Protein AF-A0A1E9Z8G9-F1 (afdb_monomer_lite)

Secondary structure (DSSP, 8-state):
--HHHHHHHTT--TT------HHHHHHHHHHHHHHHHHHHHHHHHHHHHHHHHHHHHHHHHHHHHHHHHHHHHHHH-TTEEEPPHHHHHHHHHHHHHTTPPPSEE-SS-TT-TTSS-EEEEES-TTS-EE--TTS-EEEE--TTSBGGGTTTTEE--TT-EEEEEETTEEEEE-GGGGTSSS-EE-TTSHHHHHHHHHHHHHHH--

pLDDT: mean 76.38, std 14.24, range [46.75, 94.81]

Foldseek 3Di:
DPPVVVVVVVPDDPPDDPPQPPVNVVVVVVVVVVVVVVVVVVVVVVVVVVVVVVVVVVVVVVVVVLVVVQVCLQVVDPFKDFDDLVLVQVLVVLQVVVVFDAPEEDAAAPPPPPPQEGEMEGRHLVAQGEHDQPTAYEYEYDLVDACVVRVVRYNDRLLYWYFYAHPSGTDIPNQVNVPNDDHYHYCPHPVVVVVVVVVVVVVVVD

Sequence (206 aa):
MCQRAQAALDHCAEGEHPEVDALDLRVFQEQDAYMRRQREFQARNMAQEAAHDLERAQRIAMSEKEKQLEEQTLSKTDRIRPATCAEYDRWLEAWVKAGNDIAYYSGGDFNEHYASNRYFYVIDPDAEFYIGDRNTYHFIIPEEYDCRDYLYKFCVSPLTAVYGWADNKPVVQNPDLLADRHPIGYADTVDARLRKQARLKYRQEQ

Radius of gyration: 34.47 Å; chains: 1; bounding box: 79×42×102 Å

Structure (mmCIF, N/CA/C/O backbone):
data_AF-A0A1E9Z8G9-F1
#
_entry.id   AF-A0A1E9Z8G9-F1
#
loop_
_atom_site.group_PDB
_atom_site.id
_atom_site.type_symbol
_atom_site.label_atom_id
_atom_site.label_alt_id
_atom_site.label_comp_id
_atom_site.label_asym_id
_atom_site.label_entity_id
_atom_site.label_seq_id
_atom_site.pdbx_PDB_ins_code
_atom_site.Cartn_x
_atom_site.Cartn_y
_atom_site.Cartn_z
_atom_site.occupancy
_atom_site.B_iso_or_equiv
_atom_site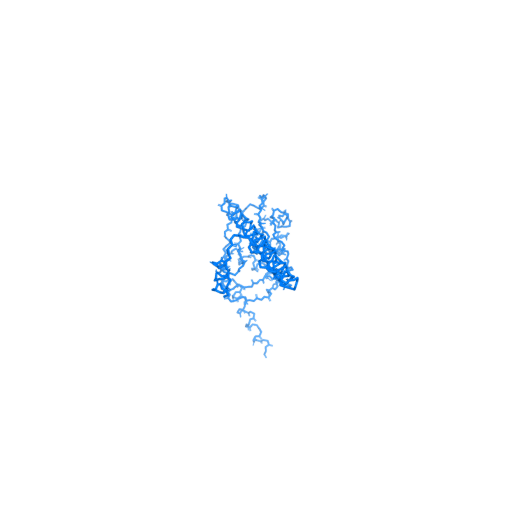.auth_seq_id
_atom_site.auth_comp_id
_atom_site.auth_asym_id
_atom_site.auth_atom_id
_atom_site.pdbx_PDB_model_num
ATOM 1 N N . MET A 1 1 ? 51.459 -7.070 -42.351 1.00 49.28 1 MET A N 1
ATOM 2 C CA . MET A 1 1 ? 51.209 -7.626 -43.702 1.00 49.28 1 MET A CA 1
ATOM 3 C C . MET A 1 1 ? 51.250 -6.569 -44.824 1.00 49.28 1 MET A C 1
ATOM 5 O O . MET A 1 1 ? 50.915 -6.915 -45.942 1.00 49.28 1 MET A O 1
ATOM 9 N N . CYS A 1 2 ? 51.708 -5.321 -44.599 1.00 52.88 2 CYS A N 1
ATOM 10 C CA . CYS A 1 2 ? 51.644 -4.262 -45.633 1.00 52.88 2 CYS A CA 1
ATOM 11 C C . CYS A 1 2 ? 52.961 -3.934 -46.359 1.00 52.88 2 CYS A C 1
ATOM 13 O O . CYS A 1 2 ? 52.925 -3.239 -47.361 1.00 52.88 2 CYS A O 1
ATOM 15 N N . GLN A 1 3 ? 54.124 -4.422 -45.917 1.00 49.41 3 GLN A N 1
ATOM 16 C CA . GLN A 1 3 ? 55.397 -4.018 -46.545 1.00 49.41 3 GLN A CA 1
ATOM 17 C C . GLN A 1 3 ? 55.735 -4.807 -47.821 1.00 49.41 3 GLN A C 1
ATOM 19 O O . GLN A 1 3 ? 56.349 -4.262 -48.730 1.00 49.41 3 GLN A O 1
ATOM 24 N N . ARG A 1 4 ? 55.287 -6.066 -47.933 1.00 49.09 4 ARG A N 1
ATOM 25 C CA . ARG A 1 4 ? 55.505 -6.891 -49.137 1.00 49.09 4 ARG A CA 1
ATOM 26 C C . ARG A 1 4 ? 54.567 -6.546 -50.296 1.00 49.09 4 ARG A C 1
ATOM 28 O O . ARG A 1 4 ? 54.990 -6.630 -51.438 1.00 49.09 4 ARG A O 1
ATOM 35 N N . ALA A 1 5 ? 53.332 -6.135 -50.007 1.00 51.03 5 ALA A N 1
ATOM 36 C CA . ALA A 1 5 ? 52.374 -5.726 -51.036 1.00 51.03 5 ALA A CA 1
ATOM 37 C C . ALA A 1 5 ? 52.728 -4.355 -51.639 1.00 51.03 5 ALA A C 1
ATOM 39 O O . ALA A 1 5 ? 52.585 -4.162 -52.841 1.00 51.03 5 ALA A O 1
ATOM 40 N N . GLN A 1 6 ? 53.258 -3.432 -50.826 1.00 49.38 6 GLN A N 1
ATOM 41 C CA . GLN A 1 6 ? 53.673 -2.109 -51.297 1.00 49.38 6 GLN A CA 1
ATOM 42 C C . GLN A 1 6 ? 54.897 -2.185 -52.226 1.00 49.38 6 GLN A C 1
ATOM 44 O O . GLN A 1 6 ? 54.897 -1.573 -53.286 1.00 49.38 6 GLN A O 1
ATOM 49 N N . ALA A 1 7 ? 55.886 -3.024 -51.894 1.00 52.38 7 ALA A N 1
ATOM 50 C CA . ALA A 1 7 ? 57.081 -3.213 -52.721 1.00 52.38 7 ALA A CA 1
ATOM 51 C C . ALA A 1 7 ? 56.803 -3.880 -54.086 1.00 52.38 7 ALA A C 1
ATOM 53 O O . ALA A 1 7 ? 57.586 -3.713 -55.015 1.00 52.38 7 ALA A O 1
ATOM 54 N N . ALA A 1 8 ? 55.703 -4.630 -54.219 1.00 52.62 8 ALA A N 1
ATOM 55 C CA . ALA A 1 8 ? 55.291 -5.227 -55.491 1.00 52.62 8 ALA A CA 1
ATOM 56 C C . ALA A 1 8 ? 54.587 -4.215 -56.416 1.00 52.62 8 ALA A C 1
ATOM 58 O O . ALA A 1 8 ? 54.695 -4.325 -57.634 1.00 52.62 8 ALA A O 1
ATOM 59 N N . LEU A 1 9 ? 53.908 -3.209 -55.852 1.00 51.97 9 LEU A N 1
ATOM 60 C CA . LEU A 1 9 ? 53.261 -2.138 -56.617 1.00 51.97 9 LEU A CA 1
ATOM 61 C C . LEU A 1 9 ? 54.273 -1.115 -57.154 1.00 51.97 9 LEU A C 1
ATOM 63 O O . LEU A 1 9 ? 54.117 -0.653 -58.279 1.00 51.97 9 LEU A O 1
ATOM 67 N N . ASP A 1 10 ? 55.339 -0.827 -56.400 1.00 53.72 10 ASP A N 1
ATOM 68 C CA . ASP A 1 10 ? 56.383 0.133 -56.805 1.00 53.72 10 ASP A CA 1
ATOM 69 C C . ASP A 1 10 ? 57.294 -0.388 -57.943 1.00 53.72 10 ASP A C 1
ATOM 71 O O . ASP A 1 10 ? 58.039 0.386 -58.543 1.00 53.72 10 ASP A O 1
ATOM 75 N N . HIS A 1 11 ? 57.230 -1.687 -58.267 1.00 51.69 11 HIS A N 1
ATOM 76 C CA . HIS A 1 11 ? 58.029 -2.330 -59.320 1.00 51.69 11 HIS A CA 1
ATOM 77 C C . HIS A 1 11 ? 57.242 -2.727 -60.583 1.00 51.69 11 HIS A C 1
ATOM 79 O O . HIS A 1 11 ? 57.836 -3.295 -61.498 1.00 51.69 11 HIS A O 1
ATOM 85 N N . CYS A 1 12 ? 55.947 -2.412 -60.680 1.00 49.19 12 CYS A N 1
ATOM 86 C CA . CYS A 1 12 ? 55.168 -2.686 -61.890 1.00 49.19 12 CYS A CA 1
ATOM 87 C C . CYS A 1 12 ? 55.341 -1.547 -62.907 1.00 49.19 12 CYS A C 1
ATOM 89 O O . CYS A 1 12 ? 54.834 -0.443 -62.709 1.00 49.19 12 CYS A O 1
ATOM 91 N N . ALA A 1 13 ? 56.051 -1.807 -64.008 1.00 56.75 13 ALA A N 1
ATOM 92 C CA . ALA A 1 13 ? 56.033 -0.923 -65.171 1.00 56.75 13 ALA A CA 1
ATOM 93 C C . ALA A 1 13 ? 54.615 -0.882 -65.777 1.00 56.75 13 ALA A C 1
ATOM 95 O O . ALA A 1 13 ? 53.901 -1.887 -65.743 1.00 56.75 13 ALA A O 1
ATOM 96 N N . GLU A 1 14 ? 54.204 0.268 -66.329 1.00 50.69 14 GLU A N 1
ATOM 97 C CA . GLU A 1 14 ? 52.909 0.424 -67.009 1.00 50.69 14 GLU A CA 1
ATOM 98 C C . GLU A 1 14 ? 52.729 -0.674 -68.075 1.00 50.69 14 GLU A C 1
ATOM 100 O O . GLU A 1 14 ? 53.341 -0.627 -69.140 1.00 50.69 14 GLU A O 1
ATOM 105 N N . GLY A 1 15 ? 51.901 -1.681 -67.771 1.00 52.91 15 GLY A N 1
ATOM 106 C CA . GLY A 1 15 ? 51.552 -2.769 -68.690 1.00 52.91 15 GLY A CA 1
ATOM 107 C C . GLY A 1 15 ? 51.803 -4.197 -68.192 1.00 52.91 15 GLY A C 1
ATOM 108 O O . GLY A 1 15 ? 51.316 -5.124 -68.835 1.00 52.91 15 GLY A O 1
ATOM 109 N N . GLU A 1 16 ? 52.486 -4.418 -67.065 1.00 48.56 16 GLU A N 1
ATOM 110 C CA . GLU A 1 16 ? 52.593 -5.765 -66.482 1.00 48.56 16 GLU A CA 1
ATOM 111 C C . GLU A 1 16 ? 51.438 -6.033 -65.510 1.00 48.56 16 GLU A C 1
ATOM 113 O O . GLU A 1 16 ? 51.349 -5.458 -64.426 1.00 48.56 16 GLU A O 1
ATOM 118 N N . HIS A 1 17 ? 50.527 -6.920 -65.915 1.00 50.53 17 HIS A N 1
ATOM 119 C CA . HIS A 1 17 ? 49.521 -7.485 -65.025 1.00 50.53 17 HIS A CA 1
ATOM 120 C C . HIS A 1 17 ? 50.161 -8.649 -64.263 1.00 50.53 17 HIS A C 1
ATOM 122 O O . HIS A 1 17 ? 50.423 -9.677 -64.890 1.00 50.53 17 HIS A O 1
ATOM 128 N N . PRO A 1 18 ? 50.426 -8.536 -62.947 1.00 55.09 18 PRO A N 1
ATOM 129 C CA . PRO A 1 18 ? 50.863 -9.693 -62.179 1.00 55.09 18 PRO A CA 1
ATOM 130 C C . PRO A 1 18 ? 49.816 -10.803 -62.337 1.00 55.09 18 PRO A C 1
ATOM 132 O O . PRO A 1 18 ? 48.626 -10.556 -62.126 1.00 55.09 18 PRO A O 1
ATOM 135 N N . GLU A 1 19 ? 50.240 -12.000 -62.758 1.00 53.72 19 GLU A N 1
ATOM 136 C CA . GLU A 1 19 ? 49.373 -13.181 -62.822 1.00 53.72 19 GLU A CA 1
ATOM 137 C C . GLU A 1 19 ? 48.898 -13.494 -61.404 1.00 53.72 19 GLU A C 1
ATOM 139 O O . GLU A 1 19 ? 49.604 -14.098 -60.599 1.00 53.72 19 GLU A O 1
ATOM 144 N N . VAL A 1 20 ? 47.704 -13.014 -61.068 1.00 55.97 20 VAL A N 1
ATOM 145 C CA . VAL A 1 20 ? 47.061 -13.342 -59.803 1.00 55.97 20 VAL A CA 1
ATOM 146 C C . VAL A 1 20 ? 46.527 -14.761 -59.940 1.00 55.97 20 VAL A C 1
ATOM 148 O O . VAL A 1 20 ? 45.630 -15.006 -60.751 1.00 55.97 20 VAL A O 1
ATOM 151 N N . ASP A 1 21 ? 47.081 -15.699 -59.169 1.00 64.88 21 ASP A N 1
ATOM 152 C CA . ASP A 1 21 ? 46.607 -17.081 -59.156 1.00 64.88 21 ASP A CA 1
ATOM 153 C C . ASP A 1 21 ? 45.105 -17.094 -58.816 1.00 64.88 21 ASP A C 1
ATOM 155 O O . ASP A 1 21 ? 44.617 -16.378 -57.933 1.00 64.88 21 ASP A O 1
ATOM 159 N N . ALA A 1 22 ? 44.342 -17.924 -59.525 1.00 67.56 22 ALA A N 1
ATOM 160 C CA . ALA A 1 22 ? 42.930 -18.137 -59.249 1.00 67.56 22 ALA A CA 1
ATOM 161 C C . ALA A 1 22 ? 42.690 -18.630 -57.809 1.00 67.56 22 ALA A C 1
ATOM 163 O O . ALA A 1 22 ? 41.579 -18.472 -57.295 1.00 67.56 22 ALA A O 1
ATOM 164 N N . LEU A 1 23 ? 43.700 -19.230 -57.166 1.00 68.69 23 LEU A N 1
ATOM 165 C CA . LEU A 1 23 ? 43.684 -19.561 -55.743 1.00 68.69 23 LEU A CA 1
ATOM 166 C C . LEU A 1 23 ? 43.778 -18.306 -54.855 1.00 68.69 23 LEU A C 1
ATOM 168 O O . LEU A 1 23 ? 42.970 -18.162 -53.938 1.00 68.69 23 LEU A O 1
ATOM 172 N N . ASP A 1 24 ? 44.674 -17.367 -55.166 1.00 72.38 24 ASP A N 1
ATOM 173 C CA . ASP A 1 24 ? 44.841 -16.115 -54.414 1.00 72.38 24 ASP A CA 1
ATOM 174 C C . ASP A 1 24 ? 43.584 -15.237 -54.495 1.00 72.38 24 ASP A C 1
ATOM 176 O O . ASP A 1 24 ? 43.106 -14.733 -53.476 1.00 72.38 24 ASP A O 1
ATOM 180 N N . LEU A 1 25 ? 42.967 -15.120 -55.680 1.00 74.19 25 LEU A N 1
ATOM 181 C CA . LEU A 1 25 ? 41.700 -14.392 -55.848 1.00 74.19 25 LEU A CA 1
ATOM 182 C C . LEU A 1 25 ? 40.563 -14.985 -55.003 1.00 74.19 25 LEU A C 1
ATOM 184 O O . LEU A 1 25 ? 39.775 -14.232 -54.427 1.00 74.19 25 LEU A O 1
ATOM 188 N N . ARG A 1 26 ? 40.477 -16.318 -54.898 1.00 77.94 26 ARG A N 1
ATOM 189 C CA . ARG A 1 26 ? 39.468 -16.984 -54.057 1.00 77.94 26 ARG A CA 1
ATOM 190 C C . ARG A 1 26 ? 39.708 -16.718 -52.579 1.00 77.94 26 ARG A C 1
ATOM 192 O O . ARG A 1 26 ? 38.760 -16.373 -51.882 1.00 77.94 26 ARG A O 1
ATOM 199 N N . VAL A 1 27 ? 40.956 -16.798 -52.116 1.00 77.31 27 VAL A N 1
ATOM 200 C CA . VAL A 1 27 ? 41.311 -16.507 -50.716 1.00 77.31 27 VAL A CA 1
ATOM 201 C C . VAL A 1 27 ? 40.938 -15.066 -50.346 1.00 77.31 27 VAL A C 1
ATOM 203 O O . VAL A 1 27 ? 40.332 -14.840 -49.297 1.00 77.31 27 VAL A O 1
ATOM 206 N N . PHE A 1 28 ? 41.202 -14.089 -51.222 1.00 80.12 28 PHE A N 1
ATOM 207 C CA . PHE A 1 28 ? 40.782 -12.700 -50.998 1.00 80.12 28 PHE A CA 1
ATOM 208 C C . PHE A 1 28 ? 39.256 -12.534 -50.966 1.00 80.12 28 PHE A C 1
ATOM 210 O O . PHE A 1 28 ? 38.736 -11.827 -50.101 1.00 80.12 28 PHE A O 1
ATOM 217 N N . GLN A 1 29 ? 38.525 -13.189 -51.873 1.00 80.69 29 GLN A N 1
ATOM 218 C CA . GLN A 1 29 ? 37.058 -13.144 -51.905 1.00 80.69 29 GLN A CA 1
ATOM 219 C C . GLN A 1 29 ? 36.431 -13.792 -50.664 1.00 80.69 29 GLN A C 1
ATOM 221 O O . GLN A 1 29 ? 35.483 -13.249 -50.094 1.00 80.69 29 GLN A O 1
ATOM 226 N N . GLU A 1 30 ? 36.969 -14.923 -50.209 1.00 85.50 30 GLU A N 1
ATOM 227 C CA . GLU A 1 30 ? 36.530 -15.604 -48.990 1.00 85.50 30 GLU A CA 1
ATOM 228 C C . GLU A 1 30 ? 36.800 -14.754 -47.746 1.00 85.50 30 GLU A C 1
ATOM 230 O O . GLU A 1 30 ? 35.930 -14.640 -46.875 1.00 85.50 30 GLU A O 1
ATOM 235 N N . GLN A 1 31 ? 37.964 -14.100 -47.684 1.00 83.69 31 GLN A N 1
ATOM 236 C CA . GLN A 1 31 ? 38.315 -13.200 -46.592 1.00 83.69 31 GLN A CA 1
ATOM 237 C C . GLN A 1 31 ? 37.436 -11.939 -46.579 1.00 83.69 31 GLN A C 1
ATOM 239 O O . GLN A 1 31 ? 36.963 -11.546 -45.512 1.00 83.69 31 GLN A O 1
ATOM 244 N N . ASP A 1 32 ? 37.149 -11.326 -47.731 1.00 88.25 32 ASP A N 1
ATOM 245 C CA . ASP A 1 32 ? 36.221 -10.188 -47.826 1.00 88.25 32 ASP A CA 1
ATOM 246 C C . ASP A 1 32 ? 34.795 -10.598 -47.424 1.00 88.25 32 ASP A C 1
ATOM 248 O O . ASP A 1 32 ? 34.164 -9.938 -46.595 1.00 88.25 32 ASP A O 1
ATOM 252 N N . ALA A 1 33 ? 34.304 -11.744 -47.907 1.00 90.75 33 ALA A N 1
ATOM 253 C CA . ALA A 1 33 ? 33.003 -12.286 -47.516 1.00 90.75 33 ALA A CA 1
ATOM 254 C C . ALA A 1 33 ? 32.931 -12.620 -46.015 1.00 90.75 33 ALA A C 1
ATOM 256 O O . ALA A 1 33 ? 31.888 -12.443 -45.378 1.00 90.75 33 ALA A O 1
ATOM 257 N N . TYR A 1 34 ? 34.024 -13.104 -45.422 1.00 90.94 34 TYR A N 1
ATOM 258 C CA . TYR A 1 34 ? 34.131 -13.310 -43.979 1.00 90.94 34 TYR A CA 1
ATOM 259 C C . TYR A 1 34 ? 34.072 -11.979 -43.217 1.00 90.94 34 TYR A C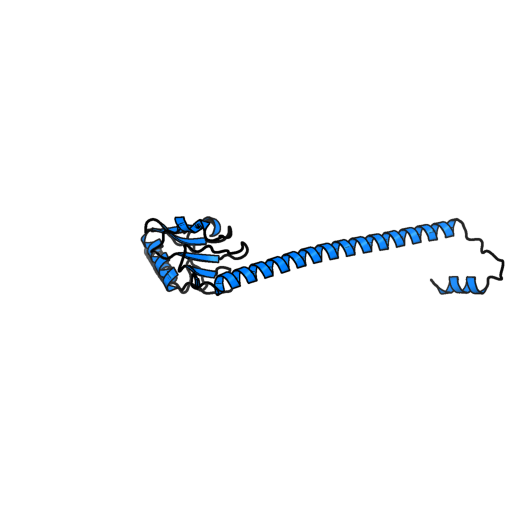 1
ATOM 261 O O . TYR A 1 34 ? 33.259 -11.833 -42.304 1.00 90.94 34 TYR A O 1
ATOM 269 N N . MET A 1 35 ? 34.859 -10.980 -43.624 1.00 89.44 35 MET A N 1
ATOM 270 C CA . MET A 1 35 ? 34.885 -9.665 -42.974 1.00 89.44 35 MET A CA 1
ATOM 271 C C . MET A 1 35 ? 33.548 -8.925 -43.095 1.00 89.44 35 MET A C 1
ATOM 273 O O . MET A 1 35 ? 33.122 -8.279 -42.138 1.00 89.44 35 MET A O 1
ATOM 277 N N . ARG A 1 36 ? 32.846 -9.044 -44.229 1.00 92.19 36 ARG A N 1
ATOM 278 C CA . ARG A 1 36 ? 31.483 -8.510 -44.393 1.00 92.19 36 ARG A CA 1
ATOM 279 C C . ARG A 1 36 ? 30.504 -9.167 -43.428 1.00 92.19 36 ARG A C 1
ATOM 281 O O . ARG A 1 36 ? 29.817 -8.453 -42.705 1.00 92.19 36 ARG A O 1
ATOM 288 N N . ARG A 1 37 ? 30.516 -10.501 -43.328 1.00 92.38 37 ARG A N 1
ATOM 289 C CA . ARG A 1 37 ? 29.680 -11.236 -42.362 1.00 92.38 37 ARG A CA 1
ATOM 290 C C . ARG A 1 37 ? 29.975 -10.839 -40.916 1.00 92.38 37 ARG A C 1
ATOM 292 O O . ARG A 1 37 ? 29.043 -10.692 -40.134 1.00 92.38 37 ARG A O 1
ATOM 299 N N . GLN A 1 38 ? 31.242 -10.609 -40.568 1.00 92.12 38 GLN A N 1
ATOM 300 C CA . GLN A 1 38 ? 31.621 -10.120 -39.238 1.00 92.12 38 GLN A CA 1
ATOM 301 C C . GLN A 1 38 ? 31.071 -8.716 -38.958 1.00 92.12 38 GLN A C 1
ATOM 303 O O . GLN A 1 38 ? 30.492 -8.493 -37.897 1.00 92.12 38 GLN A O 1
ATOM 308 N N . ARG A 1 39 ? 31.184 -7.784 -39.912 1.00 94.00 39 ARG A N 1
ATOM 309 C CA . ARG A 1 39 ? 30.625 -6.427 -39.769 1.00 94.00 39 ARG A CA 1
ATOM 310 C C . ARG A 1 39 ? 29.105 -6.444 -39.656 1.00 94.00 39 ARG A C 1
ATOM 312 O O . ARG A 1 39 ? 28.556 -5.738 -38.821 1.00 94.00 39 ARG A O 1
ATOM 319 N N . GLU A 1 40 ? 28.428 -7.261 -40.458 1.00 93.81 40 GLU A N 1
ATOM 320 C CA . GLU A 1 40 ? 26.973 -7.428 -40.382 1.00 93.81 40 GLU A CA 1
ATOM 321 C C . GLU A 1 40 ? 26.537 -8.022 -39.041 1.00 93.81 40 GLU A C 1
ATOM 323 O O . GLU A 1 40 ? 25.574 -7.547 -38.443 1.00 93.81 40 GLU A O 1
ATOM 328 N N . PHE A 1 41 ? 27.255 -9.031 -38.542 1.00 93.31 41 PHE A N 1
ATOM 329 C CA . PHE A 1 41 ? 26.991 -9.629 -37.236 1.00 93.31 41 PHE A CA 1
ATOM 330 C C . PHE A 1 41 ? 27.175 -8.613 -36.101 1.00 93.31 41 PHE A C 1
ATOM 332 O O . PHE A 1 41 ? 26.292 -8.462 -35.260 1.00 93.31 41 PHE A O 1
ATOM 339 N N . GLN A 1 42 ? 28.272 -7.852 -36.119 1.00 93.31 42 GLN A N 1
ATOM 340 C CA . GLN A 1 42 ? 28.517 -6.780 -35.152 1.00 93.31 42 GLN A CA 1
ATOM 341 C C . GLN A 1 42 ? 27.446 -5.687 -35.227 1.00 93.31 42 GLN A C 1
ATOM 343 O O . GLN A 1 42 ? 26.925 -5.275 -34.195 1.00 93.31 42 GLN A O 1
ATOM 348 N N . ALA A 1 43 ? 27.070 -5.253 -36.433 1.00 93.00 43 ALA A N 1
ATOM 349 C CA . ALA A 1 43 ? 26.025 -4.251 -36.629 1.00 93.00 43 ALA A CA 1
ATOM 350 C C . ALA A 1 43 ? 24.664 -4.724 -36.097 1.00 93.00 43 ALA A C 1
ATOM 352 O O . ALA A 1 43 ? 23.958 -3.951 -35.454 1.00 93.00 43 ALA A O 1
ATOM 353 N N . ARG A 1 44 ? 24.308 -5.998 -36.313 1.00 93.19 44 ARG A N 1
ATOM 354 C CA . ARG A 1 44 ? 23.074 -6.588 -35.772 1.00 93.19 44 ARG A CA 1
ATOM 355 C C . ARG A 1 44 ? 23.084 -6.639 -34.250 1.00 93.19 44 ARG A C 1
ATOM 357 O O . ARG A 1 44 ? 22.094 -6.243 -33.646 1.00 93.19 44 ARG A O 1
ATOM 364 N N . ASN A 1 45 ? 24.187 -7.070 -33.644 1.00 93.38 45 ASN A N 1
ATOM 365 C CA . ASN A 1 45 ? 24.293 -7.133 -32.187 1.00 93.38 45 ASN A CA 1
ATOM 366 C C . ASN A 1 45 ? 24.204 -5.736 -31.560 1.00 93.38 45 ASN A C 1
ATOM 368 O O . ASN A 1 45 ? 23.417 -5.540 -30.642 1.00 93.38 45 ASN A O 1
ATOM 372 N N . MET A 1 46 ? 24.922 -4.749 -32.110 1.00 93.94 46 MET A N 1
ATOM 373 C CA . MET A 1 46 ? 24.835 -3.361 -31.640 1.00 93.94 46 MET A CA 1
ATOM 374 C C . MET A 1 46 ? 23.415 -2.795 -31.781 1.00 93.94 46 MET A C 1
ATOM 376 O O . MET A 1 46 ? 22.940 -2.095 -30.892 1.00 93.94 46 MET A O 1
ATOM 380 N N . ALA A 1 47 ? 22.712 -3.109 -32.874 1.00 93.25 47 ALA A N 1
ATOM 381 C CA . ALA A 1 47 ? 21.331 -2.671 -33.065 1.00 93.25 47 ALA A CA 1
ATOM 382 C C . ALA A 1 47 ? 20.362 -3.323 -32.062 1.00 93.25 47 ALA A C 1
ATOM 384 O O . ALA A 1 47 ? 19.450 -2.657 -31.575 1.00 93.25 47 ALA A O 1
ATOM 385 N N . GLN A 1 48 ? 20.556 -4.605 -31.736 1.00 92.62 48 GLN A N 1
ATOM 386 C CA . GLN A 1 48 ? 19.756 -5.306 -30.727 1.00 92.62 48 GLN A CA 1
ATOM 387 C C . GLN A 1 48 ? 19.994 -4.751 -29.321 1.00 92.62 48 GLN A C 1
ATOM 389 O O . GLN A 1 48 ? 19.035 -4.519 -28.588 1.00 92.62 48 GLN A O 1
ATOM 394 N N . GLU A 1 49 ? 21.252 -4.504 -28.964 1.00 93.69 49 GLU A N 1
ATOM 395 C CA . GLU A 1 49 ? 21.625 -3.917 -27.676 1.00 93.69 49 GLU A CA 1
ATOM 396 C C . GLU A 1 49 ? 21.041 -2.506 -27.527 1.00 93.69 49 GLU A C 1
ATOM 398 O O . GLU A 1 49 ? 20.347 -2.227 -26.553 1.00 93.69 49 GLU A O 1
ATOM 403 N N . ALA A 1 50 ? 21.175 -1.661 -28.556 1.00 93.88 50 ALA A N 1
ATOM 404 C CA . ALA A 1 50 ? 20.582 -0.325 -28.568 1.00 93.88 50 ALA A CA 1
ATOM 405 C C . ALA A 1 50 ? 19.045 -0.347 -28.457 1.00 93.88 50 ALA A C 1
ATOM 407 O O . ALA A 1 50 ? 18.461 0.506 -27.786 1.00 93.88 50 ALA A O 1
ATOM 408 N N . ALA A 1 51 ? 18.373 -1.314 -29.091 1.00 93.38 51 ALA A N 1
ATOM 409 C CA . ALA A 1 51 ? 16.923 -1.470 -28.975 1.00 93.38 51 ALA A CA 1
ATOM 410 C C . ALA A 1 51 ? 16.504 -1.868 -27.550 1.00 93.38 51 ALA A C 1
ATOM 412 O O . ALA A 1 51 ? 15.554 -1.304 -27.009 1.00 93.38 51 ALA A O 1
ATOM 413 N N . HIS A 1 52 ? 17.236 -2.794 -26.928 1.00 93.75 52 HIS A N 1
ATOM 414 C CA . HIS A 1 52 ? 16.986 -3.217 -25.553 1.00 93.75 52 HIS A CA 1
ATOM 415 C C . HIS A 1 52 ? 17.248 -2.084 -24.546 1.00 93.75 52 HIS A C 1
ATOM 417 O O . HIS A 1 52 ? 16.479 -1.892 -23.602 1.00 93.75 52 HIS A O 1
ATOM 423 N N . ASP A 1 53 ? 18.297 -1.292 -24.759 1.00 94.38 53 ASP A N 1
ATOM 424 C CA . ASP A 1 53 ? 18.594 -0.125 -23.927 1.00 94.38 53 ASP A CA 1
ATOM 425 C C . ASP A 1 53 ? 17.532 0.966 -24.067 1.00 94.38 53 ASP A C 1
ATOM 427 O O . ASP A 1 53 ? 17.116 1.549 -23.063 1.00 94.38 53 ASP A O 1
ATOM 431 N N . LEU A 1 54 ? 17.029 1.199 -25.284 1.00 94.81 54 LEU A N 1
ATOM 432 C CA . LEU A 1 54 ? 15.912 2.113 -25.512 1.00 94.81 54 LEU A CA 1
ATOM 433 C C . LEU A 1 54 ? 14.645 1.634 -24.795 1.00 94.81 54 LEU A C 1
ATOM 435 O O . LEU A 1 54 ? 13.990 2.430 -24.125 1.00 94.81 54 LEU A O 1
ATOM 439 N N . GLU A 1 55 ? 14.313 0.345 -24.891 1.00 93.56 55 GLU A N 1
ATOM 440 C CA . GLU A 1 55 ? 13.161 -0.232 -24.195 1.00 93.56 55 GLU A CA 1
ATOM 441 C C . GLU A 1 55 ? 13.302 -0.085 -22.673 1.00 93.56 55 GLU A C 1
ATOM 443 O O . GLU A 1 55 ? 12.369 0.343 -21.986 1.00 93.56 55 GLU A O 1
ATOM 448 N N . ARG A 1 56 ? 14.490 -0.373 -22.129 1.00 92.38 56 ARG A N 1
ATOM 449 C CA . ARG A 1 56 ? 14.789 -0.170 -20.707 1.00 92.38 56 ARG A CA 1
ATOM 450 C C . ARG A 1 56 ? 14.611 1.296 -20.313 1.00 92.38 56 ARG A C 1
ATOM 452 O O . ARG A 1 56 ? 13.939 1.571 -19.321 1.00 92.38 56 ARG A O 1
ATOM 459 N N . ALA A 1 57 ? 15.173 2.230 -21.078 1.00 93.00 57 ALA A N 1
ATOM 460 C CA . ALA A 1 57 ? 15.060 3.661 -20.809 1.00 93.00 57 ALA A CA 1
ATOM 461 C C . ALA A 1 57 ? 13.599 4.136 -20.847 1.00 93.00 57 ALA A C 1
ATOM 463 O O . ALA A 1 57 ? 13.172 4.879 -19.966 1.00 93.00 57 ALA A O 1
ATOM 464 N N . GLN A 1 58 ? 12.805 3.654 -21.807 1.00 91.44 58 GLN A N 1
ATOM 465 C CA . GLN A 1 58 ? 11.371 3.943 -21.886 1.00 91.44 58 GLN A CA 1
ATOM 466 C C . GLN A 1 58 ? 10.613 3.422 -20.660 1.00 91.44 58 GLN A C 1
ATOM 468 O O . GLN A 1 58 ? 9.792 4.147 -20.101 1.00 91.44 58 GLN A O 1
ATOM 473 N N . ARG A 1 59 ? 10.911 2.202 -20.194 1.00 85.25 59 ARG A N 1
ATOM 474 C CA . ARG A 1 59 ? 10.309 1.642 -18.971 1.00 85.25 59 ARG A CA 1
ATOM 475 C C . ARG A 1 59 ? 10.667 2.455 -17.725 1.00 85.25 59 ARG A C 1
ATOM 477 O O . ARG A 1 59 ? 9.804 2.652 -16.871 1.00 85.25 59 ARG A O 1
ATOM 484 N N . ILE A 1 60 ? 11.909 2.931 -17.621 1.00 86.62 60 ILE A N 1
ATOM 485 C CA . ILE A 1 60 ? 12.347 3.804 -16.520 1.00 86.62 60 ILE A CA 1
ATOM 486 C C . ILE A 1 60 ? 11.607 5.144 -16.586 1.00 86.62 60 ILE A C 1
ATOM 488 O O . ILE A 1 60 ? 10.998 5.541 -15.600 1.00 86.62 60 ILE A O 1
ATOM 492 N N . ALA A 1 61 ? 11.572 5.796 -17.750 1.00 88.50 61 ALA A N 1
ATOM 493 C CA . ALA A 1 61 ? 10.896 7.082 -17.921 1.00 88.50 61 ALA A CA 1
ATOM 494 C C . ALA A 1 61 ? 9.385 7.000 -17.633 1.00 88.50 61 ALA A C 1
ATOM 496 O O . ALA A 1 61 ? 8.825 7.884 -16.985 1.00 88.50 61 ALA A O 1
ATOM 497 N N . MET A 1 62 ? 8.723 5.923 -18.072 1.00 81.75 62 MET A N 1
ATOM 498 C CA . MET A 1 62 ? 7.327 5.635 -17.720 1.00 81.75 62 MET A CA 1
ATOM 499 C C . MET A 1 62 ? 7.158 5.510 -16.200 1.00 81.75 62 MET A C 1
ATOM 501 O O . MET A 1 62 ? 6.298 6.173 -15.629 1.00 81.75 62 MET A O 1
ATOM 505 N N . SER A 1 63 ? 8.033 4.744 -15.539 1.00 78.00 63 SER A N 1
ATOM 506 C CA . SER A 1 63 ? 8.018 4.579 -14.081 1.00 78.00 63 SER A CA 1
ATOM 507 C C . SER A 1 63 ? 8.216 5.890 -13.324 1.00 78.00 63 SER A C 1
ATOM 509 O O . SER A 1 63 ? 7.588 6.108 -12.292 1.00 78.00 63 SER A O 1
ATOM 511 N N . GLU A 1 64 ? 9.125 6.746 -13.787 1.00 83.44 64 GLU A N 1
ATOM 512 C CA . GLU A 1 64 ? 9.385 8.040 -13.158 1.00 83.44 64 GLU A CA 1
ATOM 513 C C . GLU A 1 64 ? 8.185 8.971 -13.312 1.00 83.44 64 GLU A C 1
ATOM 515 O O . GLU A 1 64 ? 7.813 9.656 -12.360 1.00 83.44 64 GLU A O 1
ATOM 520 N N . LYS A 1 65 ? 7.540 8.958 -14.483 1.00 81.56 65 LYS A N 1
ATOM 521 C CA . LYS A 1 65 ? 6.326 9.735 -14.735 1.00 81.56 65 LYS A CA 1
ATOM 522 C C . LYS A 1 65 ? 5.158 9.271 -13.861 1.00 81.56 65 LYS A C 1
ATOM 524 O O . LYS A 1 65 ? 4.445 10.116 -13.326 1.00 81.56 65 LYS A O 1
ATOM 529 N N . GLU A 1 66 ? 4.977 7.962 -13.690 1.00 73.38 66 GLU A N 1
ATOM 530 C CA . GLU A 1 66 ? 3.975 7.386 -12.779 1.00 73.38 66 GLU A CA 1
ATOM 531 C C . GLU A 1 66 ? 4.239 7.802 -11.330 1.00 73.38 66 GLU A C 1
ATOM 533 O O . GLU A 1 66 ? 3.347 8.341 -10.681 1.00 73.38 66 GLU A O 1
ATOM 538 N N . LYS A 1 67 ? 5.484 7.668 -10.855 1.00 74.25 67 LYS A N 1
ATOM 539 C CA . LYS A 1 67 ? 5.879 8.098 -9.507 1.00 74.25 67 LYS A CA 1
ATOM 540 C C . LYS A 1 67 ? 5.636 9.593 -9.280 1.00 74.25 67 LYS A C 1
ATOM 542 O O . LYS A 1 67 ? 5.145 9.988 -8.227 1.00 74.25 67 LYS A O 1
ATOM 547 N N . GLN A 1 68 ? 5.956 10.434 -10.264 1.00 77.38 68 GLN A N 1
ATOM 548 C CA . GLN A 1 68 ? 5.681 11.871 -10.188 1.00 77.38 68 GLN A CA 1
ATOM 549 C C . GLN A 1 68 ? 4.181 12.162 -10.139 1.00 77.38 68 GLN A C 1
ATOM 551 O O . GLN A 1 68 ? 3.766 13.072 -9.424 1.00 77.38 68 GLN A O 1
ATOM 556 N N . LEU A 1 69 ? 3.368 11.419 -10.895 1.00 74.38 69 LEU A N 1
ATOM 557 C CA . LEU A 1 69 ? 1.917 11.558 -10.852 1.00 74.38 69 LEU A CA 1
ATOM 558 C C . LEU A 1 69 ? 1.378 11.147 -9.477 1.00 74.38 69 LEU A C 1
ATOM 560 O O . LEU A 1 69 ? 0.602 11.900 -8.905 1.00 74.38 69 LEU A O 1
ATOM 564 N N . GLU A 1 70 ? 1.825 10.020 -8.919 1.00 72.62 70 GLU A N 1
ATOM 565 C CA . GLU A 1 70 ? 1.470 9.579 -7.561 1.00 72.62 70 GLU A CA 1
ATOM 566 C C . GLU A 1 70 ? 1.830 10.632 -6.509 1.00 72.62 70 GLU A C 1
ATOM 568 O O . GLU A 1 70 ? 0.975 11.047 -5.729 1.00 72.62 70 GLU A O 1
ATOM 573 N N . GLU A 1 71 ? 3.079 11.109 -6.508 1.00 74.19 71 GLU A N 1
ATOM 574 C CA . GLU A 1 71 ? 3.542 12.138 -5.574 1.00 74.19 71 GLU A CA 1
ATOM 575 C C . GLU A 1 71 ? 2.728 13.429 -5.708 1.00 74.19 71 GLU A C 1
ATOM 577 O O . GLU A 1 71 ? 2.347 14.012 -4.695 1.00 74.19 71 GLU A O 1
ATOM 582 N N . GLN A 1 72 ? 2.393 13.848 -6.933 1.00 73.19 72 GLN A N 1
ATOM 583 C CA . GLN A 1 72 ? 1.549 15.021 -7.164 1.00 73.19 72 GLN A CA 1
ATOM 584 C C . GLN A 1 72 ? 0.105 14.823 -6.701 1.00 73.19 72 GLN A C 1
ATOM 586 O O . GLN A 1 72 ? -0.476 15.757 -6.146 1.00 73.19 72 GLN A O 1
ATOM 591 N N . THR A 1 73 ? -0.487 13.654 -6.950 1.00 69.19 73 THR A N 1
ATOM 592 C CA . THR A 1 73 ? -1.850 13.329 -6.510 1.00 69.19 73 THR A CA 1
ATOM 593 C C . THR A 1 73 ? -1.898 13.335 -4.985 1.00 69.19 73 THR A C 1
ATOM 595 O O . THR A 1 73 ? -2.750 14.011 -4.420 1.00 69.19 73 THR A O 1
ATOM 598 N N . LEU A 1 74 ? -0.922 12.708 -4.316 1.00 70.88 74 LEU A N 1
ATOM 599 C CA . LEU A 1 74 ? -0.812 12.723 -2.856 1.00 70.88 74 LEU A CA 1
ATOM 600 C C . LEU A 1 74 ? -0.568 14.141 -2.300 1.00 70.88 74 LEU A C 1
ATOM 602 O O . LEU A 1 74 ? -1.120 14.495 -1.263 1.00 70.88 74 LEU A O 1
ATOM 606 N N . SER A 1 75 ? 0.253 14.964 -2.965 1.00 69.50 75 SER A N 1
ATOM 607 C CA . SER A 1 75 ? 0.643 16.287 -2.453 1.00 69.50 75 SER A CA 1
ATOM 608 C C . SER A 1 75 ? -0.408 17.379 -2.654 1.00 69.50 75 SER A C 1
ATOM 610 O O . SER A 1 75 ? -0.352 18.406 -1.986 1.00 69.50 75 SER A O 1
ATOM 612 N N . LYS A 1 76 ? -1.298 17.227 -3.643 1.00 63.91 76 LYS A N 1
ATOM 613 C CA . LYS A 1 76 ? -2.275 18.265 -4.025 1.00 63.91 76 LYS A CA 1
ATOM 614 C C . LYS A 1 76 ? -3.618 18.121 -3.320 1.00 63.91 76 LYS A C 1
ATOM 616 O O . LYS A 1 76 ? -4.465 18.999 -3.465 1.00 63.91 76 LYS A O 1
ATOM 621 N N . THR A 1 77 ? -3.843 17.023 -2.610 1.00 62.03 77 THR A N 1
ATOM 622 C CA . THR A 1 77 ? -5.141 16.738 -2.012 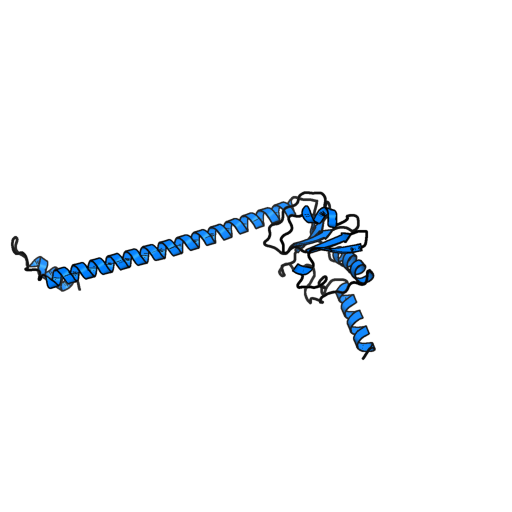1.00 62.03 77 THR A CA 1
ATOM 623 C C . THR A 1 77 ? -5.092 16.921 -0.504 1.00 62.03 77 THR A C 1
ATOM 625 O O . THR A 1 77 ? -4.484 16.112 0.186 1.00 62.03 77 THR A O 1
ATOM 628 N N . ASP A 1 78 ? -5.874 17.864 0.025 1.00 69.75 78 ASP A N 1
ATOM 629 C CA . ASP A 1 78 ? -6.217 17.939 1.461 1.00 69.75 78 ASP A CA 1
ATOM 630 C C . ASP A 1 78 ? -7.069 16.736 1.937 1.00 69.75 78 ASP A C 1
ATOM 632 O O . ASP A 1 78 ? -7.606 16.718 3.041 1.00 69.75 78 ASP A O 1
ATOM 636 N N . ARG A 1 79 ? -7.240 15.730 1.071 1.00 76.56 79 ARG A N 1
ATOM 637 C CA . ARG A 1 79 ? -8.139 14.580 1.208 1.00 76.56 79 ARG A CA 1
ATOM 638 C C . ARG A 1 79 ? -7.459 13.343 1.773 1.00 76.56 79 ARG A C 1
ATOM 640 O O . ARG A 1 79 ? -8.145 12.385 2.116 1.00 76.56 79 ARG A O 1
ATOM 647 N N . ILE A 1 80 ? -6.135 13.360 1.876 1.00 81.62 80 ILE A N 1
ATOM 648 C CA . ILE A 1 80 ? -5.337 12.325 2.524 1.00 81.62 80 ILE A CA 1
ATOM 649 C C . ILE A 1 80 ? -4.137 12.973 3.209 1.00 81.62 80 ILE A C 1
ATOM 651 O O . ILE A 1 80 ? -3.668 14.035 2.801 1.00 81.62 80 ILE A O 1
ATOM 655 N N . ARG A 1 81 ? -3.598 12.318 4.230 1.00 86.06 81 ARG A N 1
ATOM 656 C CA . ARG A 1 81 ? -2.339 12.731 4.857 1.00 86.06 81 ARG A CA 1
ATOM 657 C C . ARG A 1 81 ? -1.563 11.528 5.372 1.00 86.06 81 ARG A C 1
ATOM 659 O O . ARG A 1 81 ? -2.155 10.458 5.504 1.00 86.06 81 ARG A O 1
ATOM 666 N N . PRO A 1 82 ? -0.270 11.673 5.701 1.00 85.94 82 PRO A N 1
ATOM 667 C CA . PRO A 1 82 ? 0.441 10.634 6.428 1.00 85.94 82 PRO A CA 1
ATOM 668 C C . PRO A 1 82 ? -0.351 10.198 7.664 1.00 85.94 82 PRO A C 1
ATOM 670 O O . PRO A 1 82 ? -0.845 11.038 8.431 1.00 85.94 82 PRO A O 1
ATOM 673 N N . ALA A 1 83 ? -0.511 8.885 7.810 1.00 88.12 83 ALA A N 1
ATOM 674 C CA . ALA A 1 83 ? -1.110 8.324 9.005 1.00 88.12 83 ALA A CA 1
ATOM 675 C C . ALA A 1 83 ? -0.166 8.505 10.198 1.00 88.12 83 ALA A C 1
ATOM 677 O O . ALA A 1 83 ? 1.056 8.472 10.073 1.00 88.12 83 ALA A O 1
ATOM 678 N N . THR A 1 84 ? -0.750 8.683 11.370 1.00 90.12 84 THR A N 1
ATOM 679 C CA . THR A 1 84 ? -0.050 8.722 12.650 1.00 90.12 84 THR A CA 1
ATOM 680 C C . THR A 1 84 ? -0.144 7.364 13.336 1.00 90.12 84 THR A C 1
ATOM 682 O O . THR A 1 84 ? -1.117 6.629 13.142 1.00 90.12 84 THR A O 1
ATOM 685 N N . CYS A 1 85 ? 0.814 7.054 14.216 1.00 89.50 85 CYS A N 1
ATOM 686 C CA . CYS A 1 85 ? 0.766 5.823 15.013 1.00 89.50 85 CYS A CA 1
ATOM 687 C C . CYS A 1 85 ? -0.546 5.718 15.810 1.00 89.50 85 CYS A C 1
ATOM 689 O O . CYS A 1 85 ? -1.106 4.640 15.921 1.00 89.50 85 CYS A O 1
ATOM 691 N N . ALA A 1 86 ? -1.095 6.840 16.293 1.00 91.44 86 ALA A N 1
ATOM 692 C CA . ALA A 1 86 ? -2.343 6.857 17.060 1.00 91.44 86 ALA A CA 1
ATOM 693 C C . ALA A 1 86 ? -3.582 6.430 16.247 1.00 91.44 86 ALA A C 1
ATOM 695 O O . ALA A 1 86 ? -4.534 5.882 16.805 1.00 91.44 86 ALA A O 1
ATOM 696 N N . GLU A 1 87 ? -3.599 6.695 14.941 1.00 92.50 87 GLU A N 1
ATOM 697 C CA . GLU A 1 87 ? -4.699 6.292 14.055 1.00 92.50 87 GLU A CA 1
ATOM 698 C C . GLU A 1 87 ? -4.657 4.800 13.778 1.00 92.50 87 GLU A C 1
ATOM 700 O O . GLU A 1 87 ? -5.679 4.120 13.880 1.00 92.50 87 GLU A O 1
ATOM 705 N N . TYR A 1 88 ? -3.456 4.292 13.509 1.00 91.19 88 TYR A N 1
ATOM 706 C CA . TYR A 1 88 ? -3.223 2.864 13.394 1.00 91.19 88 TYR A CA 1
ATOM 707 C C . TYR A 1 88 ? -3.543 2.136 14.704 1.00 91.19 88 TYR A C 1
ATOM 709 O O . TYR A 1 88 ? -4.293 1.163 14.695 1.00 91.19 88 TYR A O 1
ATOM 717 N N . ASP A 1 89 ? -3.066 2.651 15.839 1.00 92.50 89 ASP A N 1
ATOM 718 C CA . ASP A 1 89 ? -3.306 2.082 17.165 1.00 92.50 89 ASP A CA 1
ATOM 719 C C . ASP A 1 89 ? -4.796 1.992 17.484 1.00 92.50 89 ASP A C 1
ATOM 721 O O . ASP A 1 89 ? -5.251 0.977 18.007 1.00 92.50 89 ASP A O 1
ATOM 725 N N . ARG A 1 90 ? -5.581 3.022 17.145 1.00 93.62 90 ARG A N 1
ATOM 726 C CA . ARG A 1 90 ? -7.035 3.009 17.356 1.00 93.62 90 ARG A CA 1
ATOM 727 C C . ARG A 1 90 ? -7.700 1.876 16.584 1.00 93.62 90 ARG A C 1
ATOM 729 O O . ARG A 1 90 ? -8.488 1.123 17.159 1.00 93.62 90 ARG A O 1
ATOM 736 N N . TRP A 1 91 ? -7.378 1.761 15.298 1.00 93.81 91 TRP A N 1
ATOM 737 C CA . TRP A 1 91 ? -7.906 0.701 14.448 1.00 93.81 91 TRP A CA 1
ATOM 738 C C . TRP A 1 91 ? -7.468 -0.681 14.956 1.00 93.81 91 TRP A C 1
ATOM 740 O O . TRP A 1 91 ? -8.295 -1.580 15.109 1.00 93.81 91 TRP A O 1
ATOM 750 N N . LEU A 1 92 ? -6.191 -0.840 15.313 1.00 91.44 92 LEU A N 1
ATOM 751 C CA . LEU A 1 92 ? -5.636 -2.115 15.759 1.00 91.44 92 LEU A CA 1
ATOM 752 C C . LEU A 1 92 ? -6.171 -2.547 17.131 1.00 91.44 92 LEU A C 1
ATOM 754 O O . LEU A 1 92 ? -6.448 -3.726 17.352 1.00 91.44 92 LEU A O 1
ATOM 758 N N . GLU A 1 93 ? -6.361 -1.612 18.063 1.00 91.88 93 GLU A N 1
ATOM 759 C CA . GLU A 1 93 ? -7.013 -1.907 19.339 1.00 91.88 93 GLU A CA 1
ATOM 760 C C . GLU A 1 93 ? -8.441 -2.412 19.126 1.00 91.88 93 GLU A C 1
ATOM 762 O O . GLU A 1 93 ? -8.854 -3.366 19.788 1.00 91.88 93 GLU A O 1
ATOM 767 N N . ALA A 1 94 ? -9.198 -1.799 18.213 1.00 93.12 94 ALA A N 1
ATOM 768 C CA . ALA A 1 94 ? -10.530 -2.277 17.863 1.00 93.12 94 ALA A CA 1
ATOM 769 C C . ALA A 1 94 ? -10.471 -3.662 17.206 1.00 93.12 94 ALA A C 1
ATOM 771 O O . ALA A 1 94 ? -11.257 -4.541 17.563 1.00 93.12 94 ALA A O 1
ATOM 772 N N . TRP A 1 95 ? -9.515 -3.877 16.297 1.00 91.88 95 TRP A N 1
ATOM 773 C CA . TRP A 1 95 ? -9.290 -5.148 15.606 1.00 91.88 95 TRP A CA 1
ATOM 774 C C . TRP A 1 95 ? -9.084 -6.297 16.591 1.00 91.88 95 TRP A C 1
ATOM 776 O O . TRP A 1 95 ? -9.778 -7.314 16.521 1.00 91.88 95 TRP A O 1
ATOM 786 N N . VAL A 1 96 ? -8.205 -6.093 17.571 1.00 89.44 96 VAL A N 1
ATOM 787 C CA . VAL A 1 96 ? -7.920 -7.079 18.618 1.00 89.44 96 VAL A CA 1
ATOM 788 C C . VAL A 1 96 ? -9.102 -7.240 19.578 1.00 89.44 96 VAL A C 1
ATOM 790 O O . VAL A 1 96 ? -9.434 -8.362 19.958 1.00 89.44 96 VAL A O 1
ATOM 793 N N . LYS A 1 97 ? -9.801 -6.155 19.946 1.00 90.56 97 LYS A N 1
ATOM 794 C CA . LYS A 1 97 ? -11.025 -6.231 20.772 1.00 90.56 97 LYS A CA 1
ATOM 795 C C . LYS A 1 97 ? -12.141 -7.032 20.098 1.00 90.56 97 LYS A C 1
ATOM 797 O O . LYS A 1 97 ? -12.918 -7.675 20.798 1.00 90.56 97 LYS A O 1
ATOM 802 N N . ALA A 1 98 ? -12.206 -7.021 18.767 1.00 90.06 98 ALA A N 1
ATOM 803 C CA . ALA A 1 98 ? -13.137 -7.830 17.985 1.00 90.06 98 ALA A CA 1
ATOM 804 C C 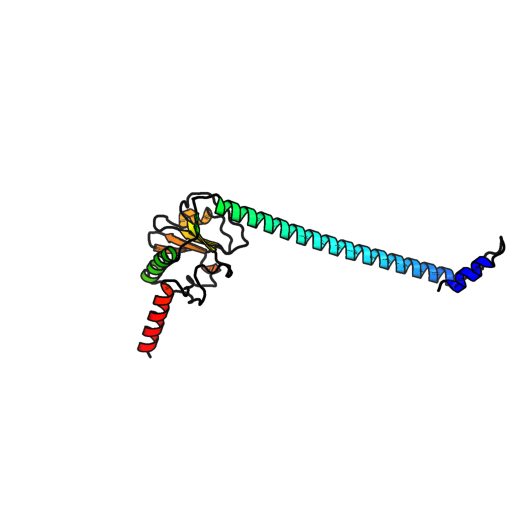. ALA A 1 98 ? -12.746 -9.323 17.910 1.00 90.06 98 ALA A C 1
ATOM 806 O O . ALA A 1 98 ? -13.474 -10.107 17.305 1.00 90.06 98 ALA A O 1
ATOM 807 N N . GLY A 1 99 ? -11.640 -9.726 18.549 1.00 88.06 99 GLY A N 1
ATOM 808 C CA . GLY A 1 99 ? -11.187 -11.115 18.628 1.00 88.06 99 GLY A CA 1
ATOM 809 C C . GLY A 1 99 ? -10.251 -11.541 17.499 1.00 88.06 99 GLY A C 1
ATOM 810 O O . GLY A 1 99 ? -10.027 -12.736 17.337 1.00 88.06 99 GLY A O 1
ATOM 811 N N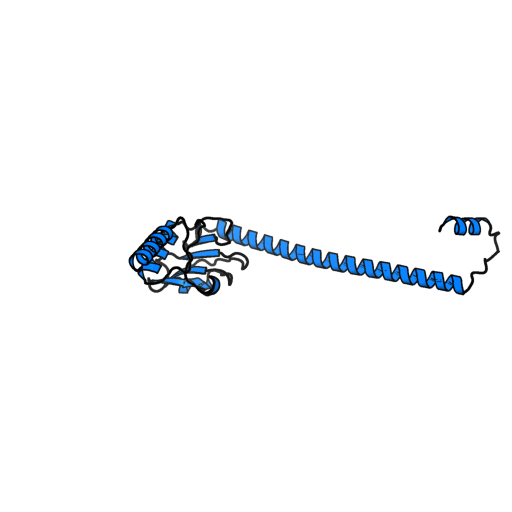 . ASN A 1 100 ? -9.721 -10.596 16.719 1.00 86.62 100 ASN A N 1
ATOM 812 C CA . ASN A 1 100 ? -8.756 -10.901 15.669 1.00 86.62 100 ASN A CA 1
ATOM 813 C C . ASN A 1 100 ? -7.320 -10.910 16.205 1.00 86.62 100 ASN A C 1
ATOM 815 O O . ASN A 1 100 ? -6.970 -10.152 17.113 1.00 86.62 100 ASN A O 1
ATOM 819 N N . ASP A 1 101 ? -6.471 -11.714 15.570 1.00 83.19 101 ASP A N 1
ATOM 820 C CA . ASP A 1 101 ? -5.059 -11.828 15.919 1.00 83.19 101 ASP A CA 1
ATOM 821 C C . ASP A 1 101 ? -4.162 -10.947 15.039 1.00 83.19 101 ASP A C 1
ATOM 823 O O . ASP A 1 101 ? -4.552 -10.467 13.974 1.00 83.19 101 ASP A O 1
ATOM 827 N N . ILE A 1 102 ? -2.930 -10.745 15.505 1.00 82.31 102 ILE A N 1
ATOM 828 C CA . ILE A 1 102 ? -1.839 -10.112 14.757 1.00 82.31 102 ILE A CA 1
ATOM 829 C C . ILE A 1 102 ? -0.999 -11.225 14.129 1.00 82.31 102 ILE A C 1
ATOM 831 O O . ILE A 1 102 ? -0.633 -12.186 14.806 1.00 82.31 102 ILE A O 1
ATOM 835 N N . ALA A 1 103 ? -0.667 -11.093 12.844 1.00 77.75 103 ALA A N 1
ATOM 836 C CA . ALA A 1 103 ? 0.038 -12.133 12.094 1.00 77.75 103 ALA A CA 1
ATOM 837 C C . ALA A 1 103 ? 1.453 -12.402 12.621 1.00 77.75 103 ALA A C 1
ATOM 839 O O . ALA A 1 103 ? 1.885 -13.552 12.748 1.00 77.75 103 ALA A O 1
ATOM 840 N N . TYR A 1 104 ? 2.175 -11.314 12.884 1.00 78.19 104 TYR A N 1
ATOM 841 C CA . TYR A 1 104 ? 3.558 -11.279 13.336 1.00 78.19 104 TYR A CA 1
ATOM 842 C C . TYR A 1 104 ? 3.884 -9.884 13.894 1.00 78.19 104 TYR A C 1
ATOM 844 O O . TYR A 1 104 ? 3.273 -8.892 13.507 1.00 78.19 104 TYR A O 1
ATOM 852 N N . TYR A 1 105 ? 4.873 -9.810 14.786 1.00 79.44 105 TYR A N 1
ATOM 853 C CA . TYR A 1 105 ? 5.352 -8.561 15.378 1.00 79.44 105 TYR A CA 1
ATOM 854 C C . TYR A 1 105 ? 6.714 -8.159 14.801 1.00 79.44 105 TYR A C 1
ATOM 856 O O . TYR A 1 105 ? 7.742 -8.739 15.186 1.00 79.44 105 TYR A O 1
ATOM 864 N N . SER A 1 106 ? 6.710 -7.142 13.940 1.00 77.31 106 SER A N 1
ATOM 865 C CA . SER A 1 106 ? 7.887 -6.477 13.379 1.00 77.31 106 SER A CA 1
ATOM 866 C C . SER A 1 106 ? 8.780 -5.872 14.463 1.00 77.31 106 SER A C 1
ATOM 868 O O . SER A 1 106 ? 8.369 -5.631 15.602 1.00 77.31 106 SER A O 1
ATOM 870 N N . GLY A 1 107 ? 10.055 -5.706 14.118 1.00 79.31 107 GLY A N 1
ATOM 871 C CA . GLY A 1 107 ? 11.019 -4.923 14.892 1.00 79.31 107 GLY A CA 1
ATOM 872 C C . GLY A 1 107 ? 11.214 -3.503 14.358 1.00 79.31 107 GLY A C 1
ATOM 873 O O . GLY A 1 107 ? 11.938 -2.750 14.994 1.00 79.31 107 GLY A O 1
ATOM 874 N N . GLY A 1 108 ? 10.616 -3.178 13.208 1.00 82.19 108 GLY A N 1
ATOM 875 C CA . GLY A 1 108 ? 10.681 -1.849 12.605 1.00 82.19 108 GLY A CA 1
ATOM 876 C C . GLY A 1 108 ? 9.628 -0.900 13.166 1.00 82.19 108 GLY A C 1
ATOM 877 O O . GLY A 1 108 ? 8.644 -1.334 13.781 1.00 82.19 108 GLY A O 1
ATOM 878 N N . ASP A 1 109 ? 9.848 0.382 12.905 1.00 83.88 109 ASP A N 1
ATOM 879 C CA . ASP A 1 109 ? 8.955 1.464 13.310 1.00 83.88 109 ASP A CA 1
ATOM 880 C C . ASP A 1 109 ? 7.852 1.669 12.260 1.00 83.88 109 ASP A C 1
ATOM 882 O O . ASP A 1 109 ? 8.079 1.507 11.057 1.00 83.88 109 ASP A O 1
ATOM 886 N N . PHE A 1 110 ? 6.656 2.068 12.697 1.00 84.19 110 PHE A N 1
ATOM 887 C CA . PHE A 1 110 ? 5.499 2.320 11.830 1.00 84.19 110 PHE A CA 1
ATOM 888 C C . PHE A 1 110 ? 5.815 3.310 10.698 1.00 84.19 110 PHE A C 1
ATOM 890 O O . PHE A 1 110 ? 5.373 3.140 9.563 1.00 84.19 110 PHE A O 1
ATOM 897 N N . ASN A 1 111 ? 6.625 4.330 10.994 1.00 73.88 111 ASN A N 1
ATOM 898 C CA . ASN A 1 111 ? 6.999 5.379 10.045 1.00 73.88 111 ASN A CA 1
ATOM 899 C C . ASN A 1 111 ? 8.308 5.098 9.289 1.00 73.88 111 ASN A C 1
ATOM 901 O O . ASN A 1 111 ? 8.858 6.015 8.678 1.00 73.88 111 ASN A O 1
ATOM 905 N N . GLU A 1 112 ? 8.875 3.892 9.335 1.00 74.81 112 GLU A N 1
ATOM 906 C CA . GLU A 1 112 ? 10.165 3.634 8.692 1.00 74.81 112 GLU A CA 1
ATOM 907 C C . GLU A 1 112 ? 10.049 3.673 7.151 1.00 74.81 112 GLU A C 1
ATOM 909 O O . GLU A 1 112 ? 9.542 2.762 6.498 1.00 74.81 112 GLU A O 1
ATOM 914 N N . HIS A 1 113 ? 10.542 4.761 6.544 1.00 54.75 113 HIS A N 1
ATOM 915 C CA . HIS A 1 113 ? 10.335 5.112 5.128 1.00 54.75 113 HIS A CA 1
ATOM 916 C C . HIS A 1 113 ? 10.999 4.157 4.115 1.00 54.75 113 HIS A C 1
ATOM 918 O O . HIS A 1 113 ? 10.712 4.244 2.920 1.00 54.75 113 HIS A O 1
ATOM 924 N N . TYR A 1 114 ? 11.895 3.273 4.562 1.00 49.06 114 TYR A N 1
ATOM 925 C CA . TYR A 1 114 ? 12.654 2.369 3.690 1.00 49.06 114 TYR A CA 1
ATOM 926 C C . TYR A 1 114 ? 11.959 1.028 3.426 1.00 49.06 114 TYR A C 1
ATOM 928 O O . TYR A 1 114 ? 12.340 0.325 2.492 1.00 49.06 114 TYR A O 1
ATOM 936 N N . ALA A 1 115 ? 10.929 0.675 4.195 1.00 49.34 115 ALA A N 1
ATOM 937 C CA . ALA A 1 115 ? 10.316 -0.646 4.140 1.00 49.34 115 ALA A CA 1
ATOM 938 C C . ALA A 1 115 ? 8.957 -0.613 3.437 1.00 49.34 115 ALA A C 1
ATOM 940 O O . ALA A 1 115 ? 7.954 -0.850 4.090 1.00 49.34 115 ALA A O 1
ATOM 941 N N . SER A 1 116 ? 8.926 -0.291 2.138 1.00 55.72 116 SER A N 1
ATOM 942 C CA . SER A 1 116 ? 7.811 -0.515 1.186 1.00 55.72 116 SER A CA 1
ATOM 943 C C . SER A 1 116 ? 6.372 -0.110 1.575 1.00 55.72 116 SER A C 1
ATOM 945 O O . SER A 1 116 ? 5.522 -0.170 0.708 1.00 55.72 116 SER A O 1
ATOM 947 N N . ASN A 1 117 ? 6.080 0.368 2.784 1.00 64.56 117 ASN A N 1
ATOM 948 C CA . ASN A 1 117 ? 4.747 0.441 3.373 1.00 64.56 117 ASN A CA 1
ATOM 949 C C . ASN A 1 117 ? 4.455 1.876 3.810 1.00 64.56 117 ASN A C 1
ATOM 951 O O . ASN A 1 117 ? 4.640 2.240 4.971 1.00 64.56 117 ASN A O 1
ATOM 955 N N . ARG A 1 118 ? 4.014 2.719 2.875 1.00 77.25 118 ARG A N 1
ATOM 956 C CA . ARG A 1 118 ? 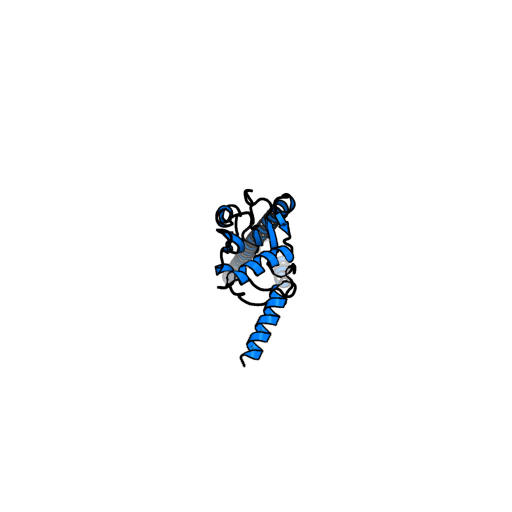3.559 4.070 3.230 1.00 77.25 118 ARG A CA 1
ATOM 957 C C . ARG A 1 118 ? 2.097 4.016 3.653 1.00 77.25 118 ARG A C 1
ATOM 959 O O . ARG A 1 118 ? 1.259 3.624 2.845 1.00 77.25 118 ARG A O 1
ATOM 966 N N . TYR A 1 119 ? 1.811 4.440 4.882 1.00 82.25 119 TYR A N 1
ATOM 967 C CA . TYR A 1 119 ? 0.454 4.528 5.417 1.00 82.25 119 TYR A CA 1
ATOM 968 C C . TYR A 1 119 ? -0.123 5.933 5.264 1.00 82.25 119 TYR A C 1
ATOM 970 O O . TYR A 1 119 ? 0.494 6.924 5.663 1.00 82.25 119 TYR A O 1
ATOM 978 N N . PHE A 1 120 ? -1.343 6.009 4.746 1.00 84.69 120 PHE A N 1
ATOM 979 C CA . PHE A 1 120 ? -2.082 7.253 4.580 1.00 84.69 120 PHE A CA 1
ATOM 980 C C . PHE A 1 120 ? -3.419 7.187 5.304 1.00 84.69 120 PHE A C 1
ATOM 982 O O . PHE A 1 120 ? -4.163 6.223 5.161 1.00 84.69 120 PHE A O 1
ATOM 989 N N . TYR A 1 121 ? -3.733 8.231 6.063 1.00 89.19 121 TYR A N 1
ATOM 990 C CA . TYR A 1 121 ? -5.057 8.444 6.620 1.00 89.19 121 TYR A CA 1
ATOM 991 C C . TYR A 1 121 ? -5.922 9.183 5.602 1.00 89.19 121 TYR A C 1
ATOM 993 O O . TYR A 1 121 ? -5.529 10.247 5.108 1.00 89.19 121 TYR A O 1
ATOM 1001 N N . VAL A 1 122 ? -7.089 8.624 5.291 1.00 87.75 122 VAL A N 1
ATOM 1002 C CA . VAL A 1 122 ? -8.040 9.206 4.340 1.00 87.75 122 VAL A CA 1
ATOM 1003 C C . VAL A 1 122 ? -8.971 10.178 5.061 1.00 87.75 122 VAL A C 1
ATOM 1005 O O . VAL A 1 122 ? -9.550 9.838 6.082 1.00 87.75 122 VAL A O 1
ATOM 1008 N N . ILE A 1 123 ? -9.124 11.391 4.533 1.00 87.44 123 ILE A N 1
ATOM 1009 C CA . ILE A 1 123 ? -10.009 12.437 5.076 1.00 87.44 123 ILE A CA 1
ATOM 1010 C C . ILE A 1 123 ? -11.334 12.473 4.301 1.00 87.44 123 ILE A C 1
ATOM 1012 O O . ILE A 1 123 ? -12.396 12.584 4.908 1.00 87.44 123 ILE A O 1
ATOM 1016 N N . ASP A 1 124 ? -11.264 12.365 2.972 1.00 83.12 124 ASP A N 1
ATOM 1017 C CA . ASP A 1 124 ? -12.416 12.361 2.064 1.00 83.12 124 ASP A CA 1
ATOM 1018 C C . ASP A 1 124 ? -12.344 11.108 1.177 1.00 83.12 124 ASP A C 1
ATOM 1020 O O . ASP A 1 124 ? -11.635 11.110 0.165 1.00 83.12 124 ASP A O 1
ATOM 1024 N N . PRO A 1 125 ? -13.009 10.010 1.578 1.00 77.62 125 PRO A N 1
ATOM 1025 C CA . PRO A 1 125 ? -12.950 8.754 0.842 1.00 77.62 125 PRO A CA 1
ATOM 1026 C C . PRO A 1 125 ? -13.819 8.762 -0.424 1.00 77.62 125 PRO A C 1
ATOM 1028 O O . PRO A 1 125 ? -13.645 7.904 -1.285 1.00 77.62 125 PRO A O 1
ATOM 1031 N N . ASP A 1 126 ? -14.735 9.724 -0.578 1.00 76.50 126 ASP A N 1
ATOM 1032 C CA . ASP A 1 126 ? -15.598 9.845 -1.757 1.00 76.50 126 ASP A CA 1
ATOM 1033 C C . ASP A 1 126 ? -14.880 10.406 -2.989 1.00 76.50 126 ASP A C 1
ATOM 1035 O O . ASP A 1 126 ? -15.402 10.320 -4.105 1.00 76.50 126 ASP A O 1
ATOM 1039 N N . ALA A 1 127 ? -13.681 10.955 -2.814 1.00 73.12 127 ALA A N 1
ATOM 1040 C CA . ALA A 1 127 ? -12.895 11.484 -3.909 1.00 73.12 127 ALA A CA 1
ATOM 1041 C C . ALA A 1 127 ? -12.283 10.390 -4.792 1.00 73.12 127 ALA A C 1
ATOM 1043 O O . ALA A 1 127 ? -11.719 9.406 -4.320 1.00 73.12 127 ALA A O 1
ATOM 1044 N N . GLU A 1 128 ? -12.319 10.622 -6.103 1.00 68.81 128 GLU A N 1
ATOM 1045 C CA . GLU A 1 128 ? -11.582 9.819 -7.075 1.00 68.81 128 GLU A CA 1
ATOM 1046 C C . GLU A 1 128 ? -10.069 10.002 -6.859 1.00 68.81 128 GLU A C 1
ATOM 1048 O O . GLU A 1 128 ? -9.562 11.131 -6.883 1.00 68.81 128 GLU A O 1
ATOM 1053 N N . PHE A 1 129 ? -9.349 8.902 -6.615 1.00 64.00 129 PHE A N 1
ATOM 1054 C CA . PHE A 1 129 ? -7.920 8.924 -6.308 1.00 64.00 129 PHE A CA 1
ATOM 1055 C C . PHE A 1 129 ? -7.170 7.837 -7.080 1.00 64.00 129 PHE A C 1
ATOM 1057 O O . PHE A 1 129 ? -7.527 6.658 -7.039 1.00 64.00 129 PHE A O 1
ATOM 1064 N N . TYR A 1 130 ? -6.097 8.232 -7.767 1.00 63.81 130 TYR A N 1
ATOM 1065 C CA . TYR A 1 130 ? -5.265 7.317 -8.542 1.00 63.81 130 TYR A CA 1
ATOM 1066 C C . TYR A 1 130 ? -3.923 7.063 -7.858 1.00 63.81 130 TYR A C 1
ATOM 1068 O O . TYR A 1 130 ? -3.204 8.002 -7.509 1.00 63.81 130 TYR A O 1
ATOM 1076 N N . ILE A 1 131 ? -3.574 5.785 -7.734 1.00 62.84 131 ILE A N 1
ATOM 1077 C CA . ILE A 1 131 ? -2.290 5.296 -7.241 1.00 62.84 131 ILE A CA 1
ATOM 1078 C C . ILE A 1 131 ? -1.817 4.255 -8.243 1.00 62.84 131 ILE A C 1
ATOM 1080 O O . ILE A 1 131 ? -2.601 3.407 -8.665 1.00 62.84 131 ILE A O 1
ATOM 1084 N N . GLY A 1 132 ? -0.564 4.337 -8.676 1.00 58.50 132 GLY A N 1
ATOM 1085 C CA . GLY A 1 132 ? -0.005 3.328 -9.562 1.00 58.50 132 GLY A CA 1
ATOM 1086 C C . GLY A 1 132 ? 0.235 2.004 -8.837 1.00 58.50 132 GLY A C 1
ATOM 1087 O O . GLY A 1 132 ? 0.221 1.898 -7.609 1.00 58.50 132 GLY A O 1
ATOM 1088 N N . ASP A 1 133 ? 0.453 0.954 -9.624 1.00 60.31 133 ASP A N 1
ATOM 1089 C CA . ASP A 1 133 ? 0.538 -0.420 -9.128 1.00 60.31 133 ASP A CA 1
ATOM 1090 C C . ASP A 1 133 ? 1.859 -0.755 -8.406 1.00 60.31 133 ASP A C 1
ATOM 1092 O O . ASP A 1 133 ? 1.968 -1.810 -7.778 1.00 60.31 133 ASP A O 1
ATOM 1096 N N . ARG A 1 134 ? 2.857 0.136 -8.469 1.00 58.41 134 ARG A N 1
ATOM 1097 C CA . ARG A 1 134 ? 4.263 -0.196 -8.182 1.00 58.41 134 ARG A CA 1
ATOM 1098 C C . ARG A 1 134 ? 4.666 -0.155 -6.715 1.00 58.41 134 ARG A C 1
ATOM 1100 O O . ARG A 1 134 ? 5.677 -0.755 -6.356 1.00 58.41 134 ARG A O 1
ATOM 1107 N N . ASN A 1 135 ? 3.930 0.569 -5.881 1.00 62.28 135 ASN A N 1
ATOM 1108 C CA . ASN A 1 135 ? 4.279 0.800 -4.482 1.00 62.28 135 ASN A CA 1
ATOM 1109 C C . ASN A 1 135 ? 3.205 0.192 -3.569 1.00 62.28 135 ASN A C 1
ATOM 1111 O O . ASN A 1 135 ? 2.009 0.363 -3.808 1.00 62.28 135 ASN A O 1
ATOM 1115 N N . THR A 1 136 ? 3.621 -0.480 -2.490 1.00 67.25 136 THR A N 1
ATOM 1116 C CA . THR A 1 136 ? 2.704 -1.000 -1.463 1.00 67.25 136 THR A CA 1
ATOM 1117 C C . THR A 1 136 ? 2.218 0.160 -0.590 1.00 67.25 136 THR A C 1
ATOM 1119 O O . THR A 1 136 ? 2.736 0.458 0.487 1.00 67.25 136 THR A O 1
ATOM 1122 N N . TYR A 1 137 ? 1.230 0.888 -1.094 1.00 74.25 137 TYR A N 1
ATOM 1123 C CA . TYR A 1 137 ? 0.526 1.887 -0.307 1.00 74.25 137 TYR A CA 1
ATOM 1124 C C . TYR A 1 137 ? -0.497 1.216 0.597 1.00 74.25 137 TYR A C 1
ATOM 1126 O O . TYR A 1 137 ? -1.184 0.287 0.176 1.00 74.25 137 TYR A O 1
ATOM 1134 N N . HIS A 1 138 ? -0.599 1.715 1.822 1.00 80.44 138 HIS A N 1
ATOM 1135 C CA . HIS A 1 138 ? -1.561 1.273 2.818 1.00 80.44 138 HIS A CA 1
ATOM 1136 C C . HIS A 1 138 ? -2.464 2.438 3.191 1.00 80.44 138 HIS A C 1
ATOM 1138 O O . HIS A 1 138 ? -1.985 3.550 3.418 1.00 80.44 138 HIS A O 1
ATOM 1144 N N . PHE A 1 139 ? -3.765 2.192 3.284 1.00 84.06 139 PHE A N 1
ATOM 1145 C CA . PHE A 1 139 ? -4.737 3.230 3.636 1.00 84.06 139 PHE A CA 1
ATOM 1146 C C . PHE A 1 139 ? -5.424 2.916 4.947 1.00 84.06 139 PHE A C 1
ATOM 1148 O O . PHE A 1 139 ? -5.799 1.775 5.184 1.00 84.06 139 PHE A O 1
ATOM 1155 N N . ILE A 1 140 ? -5.604 3.939 5.775 1.00 89.75 140 ILE A N 1
ATOM 1156 C CA . ILE A 1 140 ? -6.438 3.909 6.969 1.00 89.75 140 ILE A CA 1
ATOM 1157 C C . ILE A 1 140 ? -7.677 4.750 6.672 1.00 89.75 140 ILE A C 1
ATOM 1159 O O . ILE A 1 140 ? -7.588 5.971 6.518 1.00 89.75 140 ILE A O 1
ATOM 1163 N N . ILE A 1 141 ? -8.821 4.080 6.572 1.00 90.44 141 ILE A N 1
ATOM 1164 C CA . ILE A 1 141 ? -10.131 4.704 6.419 1.00 90.44 141 ILE A CA 1
ATOM 1165 C C . ILE A 1 141 ? -10.706 4.972 7.822 1.00 90.44 141 ILE A C 1
ATOM 1167 O O . ILE A 1 141 ? -10.698 4.062 8.659 1.00 90.44 141 ILE A O 1
ATOM 1171 N N . PRO A 1 142 ? -11.180 6.200 8.096 1.00 91.31 142 PRO A N 1
ATOM 1172 C CA . PRO A 1 142 ? -11.792 6.564 9.372 1.00 91.31 142 PRO A CA 1
ATOM 1173 C C . PRO A 1 142 ? -13.002 5.694 9.742 1.00 91.31 142 PRO A C 1
ATOM 1175 O O . PRO A 1 142 ? -13.668 5.138 8.874 1.00 91.31 142 PRO A O 1
ATOM 1178 N N . GLU A 1 143 ? -13.304 5.606 11.038 1.00 92.12 143 GLU A N 1
ATOM 1179 C CA . GLU A 1 143 ? -14.408 4.789 11.576 1.00 92.12 143 GLU A CA 1
ATOM 1180 C C . GLU A 1 143 ? -15.790 5.274 11.132 1.00 92.12 143 GLU A C 1
ATOM 1182 O O . GLU A 1 143 ? -16.720 4.481 11.016 1.00 92.12 143 GLU A O 1
ATOM 1187 N N . GLU A 1 144 ? -15.920 6.563 10.830 1.00 90.62 144 GLU A N 1
ATOM 1188 C CA . GLU A 1 144 ? -17.152 7.173 10.336 1.00 90.62 144 GLU A CA 1
ATOM 1189 C C . GLU A 1 144 ? -17.542 6.760 8.903 1.00 90.62 144 GLU A C 1
ATOM 1191 O O . GLU A 1 144 ? -18.640 7.101 8.461 1.00 90.62 144 GLU A O 1
ATOM 1196 N N . TYR A 1 145 ? -16.686 6.021 8.186 1.00 88.62 145 TYR A N 1
ATOM 1197 C CA . TYR A 1 145 ? -16.917 5.599 6.804 1.00 88.62 145 TYR A CA 1
ATOM 1198 C C . TYR A 1 145 ? -16.873 4.071 6.652 1.00 88.62 145 TYR A C 1
ATOM 1200 O O . TYR A 1 145 ? -16.009 3.402 7.219 1.00 88.62 145 TYR A O 1
ATOM 1208 N N . ASP A 1 146 ? -17.762 3.511 5.822 1.00 87.75 146 ASP A N 1
ATOM 1209 C CA . ASP A 1 146 ? -17.734 2.083 5.482 1.00 87.75 146 ASP A CA 1
ATOM 1210 C C . ASP A 1 146 ? -16.765 1.814 4.329 1.00 87.75 146 ASP A C 1
ATOM 1212 O O . ASP A 1 146 ? -17.045 2.135 3.177 1.00 87.75 146 ASP A O 1
ATOM 1216 N N . CYS A 1 147 ? -15.625 1.186 4.609 1.00 84.00 147 CYS A N 1
ATOM 1217 C CA . CYS A 1 147 ? -14.568 0.976 3.628 1.00 84.00 147 CYS A CA 1
ATOM 1218 C C . CYS A 1 147 ? -15.024 0.205 2.384 1.00 84.00 147 CYS A C 1
ATOM 1220 O O . CYS A 1 147 ? -14.426 0.395 1.327 1.00 84.00 147 CYS A O 1
ATOM 1222 N N . ARG A 1 148 ? -16.053 -0.656 2.474 1.00 80.50 148 ARG A N 1
ATOM 1223 C CA . ARG A 1 148 ? -16.514 -1.475 1.337 1.00 80.50 148 ARG A CA 1
ATOM 1224 C C . ARG A 1 148 ? -17.008 -0.609 0.183 1.00 80.50 148 ARG A C 1
ATOM 1226 O O . ARG A 1 148 ? -16.792 -0.965 -0.973 1.00 80.50 148 ARG A O 1
ATOM 1233 N N . ASP A 1 149 ? -17.577 0.548 0.501 1.00 79.38 149 ASP A N 1
ATOM 1234 C CA . ASP A 1 149 ? -18.100 1.502 -0.478 1.00 79.38 149 ASP A CA 1
ATOM 1235 C C . ASP A 1 149 ? -16.987 2.264 -1.218 1.00 79.38 149 ASP A C 1
ATOM 1237 O O . ASP A 1 149 ? -17.221 2.880 -2.263 1.00 79.38 149 ASP A O 1
ATOM 1241 N N . TYR A 1 150 ? -15.758 2.214 -0.697 1.00 72.69 150 TYR A N 1
ATOM 1242 C CA . TYR A 1 150 ? -14.630 3.021 -1.163 1.00 72.69 150 TYR A CA 1
ATOM 1243 C C . TYR A 1 150 ? -13.492 2.204 -1.770 1.00 72.69 150 TYR A C 1
ATOM 1245 O O . TYR A 1 150 ? -12.622 2.769 -2.429 1.00 72.69 150 TYR A O 1
ATOM 1253 N N . LEU A 1 151 ? -13.509 0.877 -1.619 1.00 69.38 151 LEU A N 1
ATOM 1254 C CA . LEU A 1 151 ? -12.451 -0.006 -2.125 1.00 69.38 151 LEU A CA 1
ATOM 1255 C C . LEU A 1 151 ? -12.155 0.170 -3.611 1.00 69.38 151 LEU A C 1
ATOM 1257 O O . LEU A 1 151 ? -11.003 0.092 -4.019 1.00 69.38 151 LEU A O 1
ATOM 1261 N N . TYR A 1 152 ? -13.193 0.424 -4.404 1.00 68.06 152 TYR A N 1
ATOM 1262 C CA . TYR A 1 152 ? -13.086 0.599 -5.849 1.00 68.06 152 TYR A CA 1
ATOM 1263 C C . TYR A 1 152 ? -12.731 2.035 -6.269 1.00 68.06 152 TYR A C 1
ATOM 1265 O O . TYR A 1 152 ? -12.448 2.263 -7.442 1.00 68.06 152 TYR A O 1
ATOM 1273 N N . LYS A 1 153 ? -12.794 3.007 -5.347 1.00 64.88 153 LYS A N 1
ATOM 1274 C CA . LYS A 1 153 ? -12.557 4.437 -5.630 1.00 64.88 153 LYS A CA 1
ATOM 1275 C C . LYS A 1 153 ? -11.088 4.823 -5.515 1.00 64.88 153 LYS A C 1
ATOM 1277 O O . LYS A 1 153 ? -10.630 5.718 -6.222 1.00 64.88 153 LYS A O 1
ATOM 1282 N N . PHE A 1 154 ? -10.349 4.129 -4.658 1.00 65.69 154 PHE A N 1
ATOM 1283 C CA . PHE A 1 154 ? -8.899 4.129 -4.730 1.00 65.69 154 PHE A CA 1
ATOM 1284 C C . PHE A 1 154 ? -8.529 3.190 -5.872 1.00 65.69 154 PHE A C 1
ATOM 1286 O O . PHE A 1 154 ? -8.928 2.026 -5.859 1.00 65.69 154 PHE A O 1
ATOM 1293 N N . CYS A 1 155 ? -7.796 3.677 -6.875 1.00 54.62 155 CYS A N 1
ATOM 1294 C CA . CYS A 1 155 ? -7.173 2.802 -7.865 1.00 54.62 155 CYS A CA 1
ATOM 1295 C C . CYS A 1 155 ? -6.089 1.994 -7.139 1.00 54.62 155 CYS A C 1
ATOM 1297 O O . CYS A 1 155 ? -4.919 2.360 -7.127 1.00 54.62 155 CYS A O 1
ATOM 1299 N N . VAL A 1 156 ? -6.519 0.974 -6.399 1.00 57.28 156 VAL A N 1
ATOM 1300 C CA . VAL A 1 156 ? -5.674 0.171 -5.534 1.00 57.28 156 VAL A CA 1
ATOM 1301 C C . VAL A 1 156 ? -4.810 -0.698 -6.422 1.00 57.28 156 VAL A C 1
ATOM 1303 O O . VAL A 1 156 ? -5.314 -1.472 -7.240 1.00 57.28 156 VAL A O 1
ATOM 1306 N N . SER A 1 157 ? -3.495 -0.581 -6.249 1.00 62.75 157 SER A N 1
ATOM 1307 C CA . SER A 1 157 ? -2.598 -1.630 -6.707 1.00 62.75 157 SER A CA 1
ATOM 1308 C C . SER A 1 157 ? -3.163 -2.969 -6.224 1.00 62.75 157 SER A C 1
ATOM 1310 O O . SER A 1 157 ? -3.639 -3.051 -5.084 1.00 62.75 157 SER A O 1
ATOM 1312 N N . PRO A 1 158 ? -3.039 -4.050 -7.007 1.00 62.53 158 PRO A N 1
ATOM 1313 C CA . PRO A 1 158 ? -3.224 -5.391 -6.487 1.00 62.53 158 PRO A CA 1
ATOM 1314 C C . PRO A 1 158 ? -2.316 -5.703 -5.297 1.00 62.53 158 PRO A C 1
ATOM 1316 O O . PRO A 1 158 ? -2.407 -6.810 -4.820 1.00 62.53 158 PRO A O 1
ATOM 1319 N N . LEU A 1 159 ? -1.421 -4.807 -4.860 1.00 66.12 159 LEU A N 1
ATOM 1320 C CA . LEU A 1 159 ? -0.559 -4.917 -3.680 1.00 66.12 159 LEU A CA 1
ATOM 1321 C C . LEU A 1 159 ? -0.970 -3.971 -2.528 1.00 66.12 159 LEU A C 1
ATOM 1323 O O . LEU A 1 159 ? -0.268 -3.894 -1.526 1.00 66.12 159 LEU A O 1
ATOM 1327 N N . THR A 1 160 ? -2.077 -3.234 -2.644 1.00 73.38 160 THR A N 1
ATOM 1328 C CA . THR A 1 160 ? -2.528 -2.273 -1.625 1.00 73.38 160 THR A CA 1
ATOM 1329 C C . THR A 1 160 ? -3.423 -2.938 -0.581 1.00 73.38 160 THR A C 1
ATOM 1331 O O . THR A 1 160 ? -4.453 -3.526 -0.924 1.00 73.38 160 THR A O 1
ATOM 1334 N N . ALA A 1 161 ? -3.071 -2.779 0.700 1.00 78.88 161 ALA A N 1
ATOM 1335 C CA . ALA A 1 161 ? -3.951 -3.135 1.809 1.00 78.88 161 ALA A CA 1
ATOM 1336 C C . ALA A 1 161 ? -4.705 -1.900 2.319 1.00 78.88 161 ALA A C 1
ATOM 1338 O O . ALA A 1 161 ? -4.153 -0.802 2.445 1.00 78.88 161 ALA A O 1
ATOM 1339 N N . VAL A 1 162 ? -5.986 -2.088 2.630 1.00 83.50 162 VAL A N 1
ATOM 1340 C CA . VAL A 1 162 ? -6.839 -1.036 3.190 1.00 83.50 162 VAL A CA 1
ATOM 1341 C C . VAL A 1 162 ? -7.314 -1.476 4.565 1.00 83.50 162 VAL A C 1
ATOM 1343 O O . VAL A 1 162 ? -8.036 -2.464 4.697 1.00 83.50 162 VAL A O 1
ATOM 1346 N N . TYR A 1 163 ? -6.900 -0.726 5.577 1.00 88.25 163 TYR A N 1
ATOM 1347 C CA . TYR A 1 163 ? -7.351 -0.809 6.957 1.00 88.25 163 TYR A CA 1
ATOM 1348 C C . TYR A 1 163 ? -8.553 0.115 7.106 1.00 88.25 163 TYR A C 1
ATOM 1350 O O . TYR A 1 163 ? -8.473 1.304 6.807 1.00 88.25 163 TYR A O 1
ATOM 1358 N N . GLY A 1 164 ? -9.688 -0.408 7.539 1.00 91.00 164 GLY A N 1
ATOM 1359 C CA . GLY A 1 164 ? -10.894 0.402 7.635 1.00 91.00 164 GLY A CA 1
ATOM 1360 C C . GLY A 1 164 ? -11.958 -0.247 8.487 1.00 91.00 164 GLY A C 1
ATOM 1361 O O . GLY A 1 164 ? -11.664 -1.094 9.335 1.00 91.00 164 GLY A O 1
ATOM 1362 N N . TRP A 1 165 ? -13.196 0.161 8.248 1.00 92.19 165 TRP A N 1
ATOM 1363 C CA . TRP A 1 165 ? -14.349 -0.246 9.031 1.00 92.19 165 TRP A CA 1
ATOM 1364 C C . TRP A 1 165 ? -15.484 -0.664 8.107 1.00 92.19 165 TRP A C 1
ATOM 1366 O O . TRP A 1 165 ? -15.703 -0.039 7.081 1.00 92.19 165 TRP A O 1
ATOM 1376 N N . ALA A 1 166 ? -16.197 -1.725 8.460 1.00 89.31 166 ALA A N 1
ATOM 1377 C CA . ALA A 1 166 ? -17.395 -2.184 7.769 1.00 89.31 166 ALA A CA 1
ATOM 1378 C C . ALA A 1 166 ? -18.424 -2.595 8.818 1.00 89.31 166 ALA A C 1
ATOM 1380 O O . ALA A 1 166 ? -18.100 -3.368 9.722 1.00 89.31 166 ALA A O 1
ATOM 1381 N N . ASP A 1 167 ? -19.646 -2.069 8.734 1.00 89.50 167 ASP A N 1
ATOM 1382 C CA . ASP A 1 167 ? -20.687 -2.296 9.750 1.00 89.50 167 ASP A CA 1
ATOM 1383 C C . ASP A 1 167 ? -20.195 -2.017 11.197 1.00 89.50 167 ASP A C 1
ATOM 1385 O O . ASP A 1 167 ? -20.453 -2.801 12.117 1.00 89.50 167 ASP A O 1
ATOM 1389 N N . ASN A 1 168 ? -19.438 -0.926 11.402 1.00 86.50 168 ASN A N 1
ATOM 1390 C CA . ASN A 1 168 ? -18.767 -0.560 12.668 1.00 86.50 168 ASN A CA 1
ATOM 1391 C C . ASN A 1 168 ? -17.801 -1.623 13.222 1.00 86.50 168 ASN A C 1
ATOM 1393 O O . ASN A 1 168 ? -17.504 -1.656 14.419 1.00 86.50 168 ASN A O 1
ATOM 1397 N N . LYS A 1 169 ? -17.310 -2.522 12.368 1.00 91.00 169 LYS A N 1
ATOM 1398 C CA . LYS A 1 169 ? -16.279 -3.496 12.719 1.00 91.00 169 LYS A CA 1
ATOM 1399 C C . LYS A 1 169 ? -14.999 -3.183 11.962 1.00 91.00 169 LYS A C 1
ATOM 1401 O O . LYS A 1 169 ? -15.065 -2.889 10.772 1.00 91.00 169 LYS A O 1
ATOM 1406 N N . PRO A 1 170 ? -13.838 -3.278 12.617 1.00 91.75 170 PRO A N 1
ATOM 1407 C CA . PRO A 1 170 ? -12.567 -3.094 11.941 1.00 91.75 170 PRO A CA 1
ATOM 1408 C C . PRO A 1 170 ? -12.373 -4.230 10.931 1.00 91.75 170 PRO A C 1
ATOM 1410 O O . PRO A 1 170 ? -12.639 -5.395 11.237 1.00 91.75 170 PRO A O 1
ATOM 1413 N N . VAL A 1 171 ? -11.925 -3.889 9.727 1.00 88.81 171 VAL A N 1
ATOM 1414 C CA . VAL A 1 171 ? -11.667 -4.820 8.624 1.00 88.81 171 VAL A CA 1
ATOM 1415 C C . VAL A 1 171 ? -10.373 -4.471 7.900 1.00 88.81 171 VAL A C 1
ATOM 1417 O O . VAL A 1 171 ? -9.939 -3.317 7.891 1.00 88.81 171 VAL A O 1
ATOM 1420 N N . VAL A 1 172 ? -9.775 -5.485 7.277 1.00 84.69 172 VAL A N 1
ATOM 1421 C CA . VAL A 1 172 ? -8.702 -5.329 6.292 1.00 84.69 172 VAL A CA 1
ATOM 1422 C C . VAL A 1 172 ? -9.196 -5.880 4.968 1.00 84.69 172 VAL A C 1
ATOM 1424 O O . VAL A 1 172 ? -9.767 -6.970 4.924 1.00 84.69 172 VAL A O 1
ATOM 1427 N N . GLN A 1 173 ? -8.977 -5.129 3.899 1.00 77.38 173 GLN A N 1
ATOM 1428 C CA . GLN A 1 173 ? -9.323 -5.535 2.543 1.00 77.38 173 GLN A CA 1
ATOM 1429 C C . GLN A 1 173 ? -8.062 -5.925 1.774 1.00 77.38 173 GLN A C 1
ATOM 1431 O O . GLN A 1 173 ? -7.003 -5.330 1.975 1.00 77.38 173 GLN A O 1
ATOM 1436 N N . ASN A 1 174 ? -8.198 -6.943 0.920 1.00 64.12 174 ASN A N 1
ATOM 1437 C CA . ASN A 1 174 ? -7.102 -7.694 0.298 1.00 64.12 174 ASN A CA 1
ATOM 1438 C C . ASN A 1 174 ? -6.106 -8.316 1.305 1.00 64.12 174 ASN A C 1
ATOM 1440 O O . ASN A 1 174 ? -4.903 -8.052 1.235 1.00 64.12 174 ASN A O 1
ATOM 1444 N N . PRO A 1 175 ? -6.576 -9.165 2.241 1.00 55.94 175 PRO A N 1
ATOM 1445 C CA . PRO A 1 175 ? -5.705 -9.821 3.222 1.00 55.94 175 PRO A CA 1
ATOM 1446 C C . PRO A 1 175 ? -4.649 -10.732 2.574 1.00 55.94 175 PRO A C 1
ATOM 1448 O O . PRO A 1 175 ? -3.570 -10.913 3.134 1.00 55.94 175 PRO A O 1
ATOM 1451 N N . ASP A 1 176 ? -4.922 -11.250 1.374 1.00 52.91 176 ASP A N 1
ATOM 1452 C CA . ASP A 1 176 ? -4.040 -12.165 0.637 1.00 52.91 176 ASP A CA 1
ATOM 1453 C C . ASP A 1 176 ? -2.678 -11.528 0.284 1.00 52.91 176 ASP A C 1
ATOM 1455 O O . ASP A 1 176 ? -1.680 -12.222 0.094 1.00 52.91 176 ASP A O 1
ATOM 1459 N N . LEU A 1 177 ? -2.600 -10.193 0.262 1.00 53.88 177 LEU A N 1
ATOM 1460 C CA . LEU A 1 177 ? -1.389 -9.426 -0.060 1.00 53.88 177 LEU A CA 1
ATOM 1461 C C . LEU A 1 177 ? -0.445 -9.241 1.125 1.00 53.88 177 LEU A C 1
ATOM 1463 O O . LEU A 1 177 ? 0.707 -8.849 0.947 1.00 53.88 177 LEU A O 1
ATOM 1467 N N . LEU A 1 178 ? -0.914 -9.557 2.331 1.00 53.47 178 LEU A N 1
ATOM 1468 C CA . LEU A 1 178 ? -0.140 -9.507 3.569 1.00 53.47 178 LEU A CA 1
ATOM 1469 C C . LEU A 1 178 ? 0.539 -10.853 3.889 1.00 53.47 178 LEU A C 1
ATOM 1471 O O . LEU A 1 178 ? 0.941 -11.087 5.026 1.00 53.47 178 LEU A O 1
ATOM 1475 N N . ALA A 1 179 ? 0.713 -11.719 2.881 1.00 51.41 179 ALA A N 1
ATOM 1476 C CA . ALA A 1 179 ? 1.247 -13.077 3.011 1.00 51.41 179 ALA A CA 1
ATOM 1477 C C . ALA A 1 179 ? 0.378 -13.968 3.922 1.00 51.41 179 ALA A C 1
ATOM 1479 O O . ALA A 1 179 ? 0.807 -14.414 4.989 1.00 51.41 179 ALA A O 1
ATOM 1480 N N . ASP A 1 180 ? -0.859 -14.225 3.482 1.00 46.75 180 ASP A N 1
ATOM 1481 C CA . ASP A 1 180 ? -1.818 -15.147 4.111 1.00 46.75 180 ASP A CA 1
ATOM 1482 C C . ASP A 1 180 ? -2.221 -14.823 5.568 1.00 46.75 180 ASP A C 1
ATOM 1484 O O . ASP A 1 180 ? -2.757 -15.695 6.259 1.00 46.75 180 ASP A O 1
ATOM 1488 N N . ARG A 1 181 ? -1.993 -13.603 6.088 1.00 53.62 181 ARG A N 1
ATOM 1489 C CA . ARG A 1 181 ? -2.381 -13.235 7.466 1.00 53.62 181 ARG A CA 1
ATOM 1490 C C . ARG A 1 181 ? -2.692 -11.745 7.678 1.00 53.62 181 ARG A C 1
ATOM 1492 O O . ARG A 1 181 ? -2.280 -10.881 6.921 1.00 53.62 181 ARG A O 1
ATOM 1499 N N . HIS A 1 182 ? -3.416 -11.517 8.779 1.00 69.00 182 HIS A N 1
ATOM 1500 C CA . HIS A 1 182 ? -3.758 -10.285 9.512 1.00 69.00 182 HIS A CA 1
ATOM 1501 C C . HIS A 1 182 ? -2.687 -9.159 9.541 1.00 69.00 182 HIS A C 1
ATOM 1503 O O . HIS A 1 182 ? -1.534 -9.405 9.199 1.00 69.00 182 HIS A O 1
ATOM 1509 N N . PRO A 1 183 ? -3.011 -7.931 10.009 1.00 76.88 183 PRO A N 1
ATOM 1510 C CA . PRO A 1 183 ? -2.035 -6.847 10.211 1.00 76.88 183 PRO A CA 1
ATOM 1511 C C . PRO A 1 183 ? -0.716 -7.282 10.869 1.00 76.88 183 PRO A C 1
ATOM 1513 O O . PRO A 1 183 ? -0.690 -8.139 11.761 1.00 76.88 183 PRO A O 1
ATOM 1516 N N . ILE A 1 184 ? 0.372 -6.621 10.464 1.00 78.25 184 ILE A N 1
ATOM 1517 C CA . ILE A 1 184 ? 1.693 -6.718 11.096 1.00 78.25 184 ILE A CA 1
ATOM 1518 C C . ILE A 1 184 ? 1.744 -5.754 12.290 1.00 78.25 184 ILE A C 1
ATOM 1520 O O . ILE A 1 184 ? 1.319 -4.608 12.191 1.00 78.25 184 ILE A O 1
ATOM 1524 N N . GLY A 1 185 ? 2.283 -6.196 13.423 1.00 81.38 185 GLY A N 1
ATOM 1525 C CA . GLY A 1 185 ? 2.559 -5.316 14.560 1.00 81.38 185 GLY A CA 1
ATOM 1526 C C . GLY A 1 185 ? 3.893 -4.568 14.422 1.00 81.38 185 GLY A C 1
ATOM 1527 O O . GLY A 1 185 ? 4.848 -5.169 13.935 1.00 81.38 185 GLY A O 1
ATOM 1528 N N . TYR A 1 186 ? 3.986 -3.308 14.856 1.00 85.38 186 TYR A N 1
ATOM 1529 C CA . TYR A 1 186 ? 5.211 -2.495 14.847 1.00 85.38 186 TYR A CA 1
ATOM 1530 C C . TYR A 1 186 ? 5.813 -2.298 16.250 1.00 85.38 186 TYR A C 1
ATOM 1532 O O . TYR A 1 186 ? 5.178 -2.496 17.287 1.00 85.38 186 TYR A O 1
ATOM 1540 N N . ALA A 1 187 ? 7.102 -1.959 16.305 1.00 84.62 187 ALA A N 1
ATOM 1541 C CA . ALA A 1 187 ? 7.830 -1.868 17.571 1.00 84.62 187 ALA A CA 1
ATOM 1542 C C . ALA A 1 187 ? 7.462 -0.630 18.414 1.00 84.62 187 ALA A C 1
ATOM 1544 O O . ALA A 1 187 ? 7.643 -0.651 19.637 1.00 84.62 187 ALA A O 1
ATOM 1545 N N . ASP A 1 188 ? 6.939 0.417 17.777 1.00 85.94 188 ASP A N 1
ATOM 1546 C CA . ASP A 1 188 ? 6.632 1.737 18.337 1.00 85.94 188 ASP A CA 1
ATOM 1547 C C . ASP A 1 188 ? 5.122 2.016 18.498 1.00 85.94 188 ASP A C 1
ATOM 1549 O O . ASP A 1 188 ? 4.733 3.089 18.959 1.00 85.94 188 ASP A O 1
ATOM 1553 N N . THR A 1 189 ? 4.274 1.040 18.180 1.00 88.69 189 THR A N 1
ATOM 1554 C CA . THR A 1 189 ? 2.803 1.096 18.243 1.00 88.69 189 THR A CA 1
ATOM 1555 C C . THR A 1 189 ? 2.248 0.305 19.429 1.00 88.69 189 THR A C 1
ATOM 1557 O O . THR A 1 189 ? 2.957 -0.396 20.166 1.00 88.69 189 THR A O 1
ATOM 1560 N N . VAL A 1 190 ? 0.935 0.394 19.644 1.00 87.25 190 VAL A N 1
ATOM 1561 C CA . VAL A 1 190 ? 0.221 -0.284 20.733 1.00 87.25 190 VAL A CA 1
ATOM 1562 C C . VAL A 1 190 ? 0.434 -1.797 20.741 1.00 87.25 190 VAL A C 1
ATOM 1564 O O . VAL A 1 190 ? 0.408 -2.430 21.804 1.00 87.25 190 VAL A O 1
ATOM 1567 N N . ASP A 1 191 ? 0.700 -2.408 19.591 1.00 81.44 191 ASP A N 1
ATOM 1568 C CA . ASP A 1 191 ? 0.967 -3.835 19.535 1.00 81.44 191 ASP A CA 1
ATOM 1569 C C . ASP A 1 191 ? 2.293 -4.238 20.175 1.00 81.44 191 ASP A C 1
ATOM 1571 O O . ASP A 1 191 ? 2.375 -5.354 20.681 1.00 81.44 191 ASP A O 1
ATOM 1575 N N . ALA A 1 192 ? 3.283 -3.351 20.298 1.00 79.31 192 ALA A N 1
ATOM 1576 C CA . ALA A 1 192 ? 4.487 -3.640 21.069 1.00 79.31 192 ALA A CA 1
ATOM 1577 C C . ALA A 1 192 ? 4.145 -3.941 22.540 1.00 79.31 192 ALA A C 1
ATOM 1579 O O . ALA A 1 192 ? 4.741 -4.824 23.176 1.00 79.31 192 ALA A O 1
ATOM 1580 N N . ARG A 1 193 ? 3.132 -3.252 23.089 1.00 81.69 193 ARG A N 1
ATOM 1581 C CA . ARG A 1 193 ? 2.552 -3.551 24.408 1.00 81.69 193 ARG A CA 1
ATOM 1582 C C . ARG A 1 193 ? 1.802 -4.884 24.384 1.00 81.69 193 ARG A C 1
ATOM 1584 O O . ARG A 1 193 ? 2.018 -5.699 25.284 1.00 81.69 193 ARG A O 1
ATOM 1591 N N . LEU A 1 194 ? 0.981 -5.135 23.361 1.00 82.38 194 LEU A N 1
ATOM 1592 C CA . LEU A 1 194 ? 0.245 -6.400 23.208 1.00 82.38 194 LEU A CA 1
ATOM 1593 C C . LEU A 1 194 ? 1.195 -7.606 23.107 1.00 82.38 194 LEU A C 1
ATOM 1595 O O . LEU A 1 194 ? 0.992 -8.612 23.783 1.00 82.38 194 LEU A O 1
ATOM 1599 N N . ARG A 1 195 ? 2.306 -7.477 22.376 1.00 79.50 195 ARG A N 1
ATOM 1600 C CA . ARG A 1 195 ? 3.385 -8.466 22.251 1.00 79.50 195 ARG A CA 1
ATOM 1601 C C . ARG A 1 195 ? 3.978 -8.833 23.603 1.00 79.50 195 ARG A C 1
ATOM 1603 O O . ARG A 1 195 ? 4.222 -10.008 23.883 1.00 79.50 195 ARG A O 1
ATOM 1610 N N . LYS A 1 196 ? 4.243 -7.832 24.450 1.00 78.88 196 LYS A N 1
ATOM 1611 C CA . LYS A 1 196 ? 4.756 -8.053 25.811 1.00 78.88 196 LYS A CA 1
ATOM 1612 C C . LYS A 1 196 ? 3.737 -8.817 26.656 1.00 78.88 196 LYS A C 1
ATOM 1614 O O . LYS A 1 196 ? 4.124 -9.764 27.332 1.00 78.88 196 LYS A O 1
ATOM 1619 N N . GLN A 1 197 ? 2.456 -8.456 26.581 1.00 77.50 197 GLN A N 1
ATOM 1620 C CA . GLN A 1 197 ? 1.385 -9.151 27.303 1.00 77.50 197 GLN A CA 1
ATOM 1621 C C . GLN A 1 197 ? 1.213 -10.602 26.833 1.00 77.50 197 GLN A C 1
ATOM 1623 O O . GLN A 1 197 ? 1.165 -11.504 27.667 1.00 77.50 197 GLN A O 1
ATOM 1628 N N . ALA A 1 198 ? 1.202 -10.848 25.521 1.00 72.00 198 ALA A N 1
ATOM 1629 C CA . ALA A 1 198 ? 1.119 -12.193 24.954 1.00 72.00 198 ALA A CA 1
ATOM 1630 C C . ALA A 1 198 ? 2.282 -13.081 25.432 1.00 72.00 198 ALA A C 1
ATOM 1632 O O . ALA A 1 198 ? 2.069 -14.192 25.910 1.00 72.00 198 ALA A O 1
ATOM 1633 N N . ARG A 1 199 ? 3.517 -12.559 25.413 1.00 74.00 199 ARG A N 1
ATOM 1634 C CA . ARG A 1 199 ? 4.709 -13.267 25.919 1.00 74.00 199 ARG A CA 1
ATOM 1635 C C . ARG A 1 199 ? 4.678 -13.558 27.420 1.00 74.00 199 ARG A C 1
ATOM 1637 O O . ARG A 1 199 ? 5.377 -14.467 27.861 1.00 74.00 199 ARG A O 1
ATOM 1644 N N . LEU A 1 200 ? 3.962 -12.758 28.209 1.00 71.94 200 LEU A N 1
ATOM 1645 C CA . LEU A 1 200 ? 3.800 -12.991 29.644 1.00 71.94 200 LEU A CA 1
ATOM 1646 C C . LEU A 1 200 ? 2.781 -14.100 29.910 1.00 71.94 200 LEU A C 1
ATOM 1648 O O . LEU A 1 200 ? 3.085 -14.983 30.704 1.00 71.94 200 LEU A O 1
ATOM 1652 N N . LYS A 1 201 ? 1.645 -14.108 29.197 1.00 66.88 201 LYS A N 1
ATOM 1653 C CA . LYS A 1 201 ? 0.645 -15.190 29.276 1.00 66.88 201 LYS A CA 1
ATOM 1654 C C . LYS A 1 201 ? 1.259 -16.551 28.946 1.00 66.88 201 LYS A C 1
ATOM 1656 O O . LYS A 1 201 ? 1.223 -17.453 29.772 1.00 66.88 201 LYS A O 1
ATOM 1661 N N . TYR A 1 202 ? 1.968 -16.644 27.818 1.00 61.41 202 TYR A N 1
ATOM 1662 C CA . TYR A 1 202 ? 2.663 -17.874 27.413 1.00 61.41 202 TYR A CA 1
ATOM 1663 C C . TYR A 1 202 ? 3.691 -18.380 28.435 1.00 61.41 202 TYR A C 1
ATOM 1665 O O . TYR A 1 202 ? 3.963 -19.572 28.486 1.00 61.41 202 TYR A O 1
ATOM 1673 N N . ARG A 1 203 ? 4.290 -17.490 29.238 1.00 61.16 203 ARG A N 1
ATOM 1674 C CA . ARG A 1 203 ? 5.257 -17.866 30.282 1.00 61.16 203 ARG A CA 1
ATOM 1675 C C . ARG A 1 203 ? 4.605 -18.324 31.587 1.00 61.16 203 ARG A C 1
ATOM 1677 O O . ARG A 1 203 ? 5.298 -18.908 32.404 1.00 61.16 203 ARG A O 1
ATOM 1684 N N . GLN A 1 204 ? 3.336 -17.986 31.805 1.00 58.12 204 GLN A N 1
ATOM 1685 C CA . GLN A 1 204 ? 2.554 -18.396 32.977 1.00 58.12 204 GLN A CA 1
ATOM 1686 C C . GLN A 1 204 ? 1.800 -19.711 32.736 1.00 58.12 204 GLN A C 1
ATOM 1688 O O . GLN A 1 204 ? 1.422 -20.376 33.692 1.00 58.12 204 GLN A O 1
ATOM 1693 N N . GLU A 1 205 ? 1.581 -20.069 31.470 1.00 60.09 205 GLU A N 1
ATOM 1694 C CA . GLU A 1 205 ? 0.940 -21.316 31.031 1.00 60.09 205 GLU A CA 1
ATOM 1695 C C . GLU A 1 205 ? 1.948 -22.466 30.790 1.00 60.09 205 GLU A C 1
ATOM 1697 O O . GLU A 1 205 ? 1.553 -23.545 30.349 1.00 60.09 205 GLU A O 1
ATOM 1702 N N . GLN A 1 206 ? 3.237 -22.237 31.076 1.00 50.59 206 GLN A N 1
ATOM 1703 C CA . GLN A 1 206 ? 4.336 -23.218 31.080 1.00 50.59 206 GLN A CA 1
ATOM 1704 C C . GLN A 1 206 ? 4.712 -23.568 32.520 1.00 50.59 206 GLN A C 1
ATOM 1706 O O . GLN A 1 206 ? 4.967 -24.763 32.782 1.00 50.59 206 GLN A O 1
#